Protein AF-A0A1V3WK58-F1 (afdb_monomer_lite)

Organism: Mycobacterium kansasii (NCBI:txid1768)

Sequence (237 aa):
MRPGSRIHPDEVWADLGAQILNEPVDTEDLDAAVLRSRDRVVLVNGPEELMNVFAYPFATWRVYLHPTQRAVVDASYKGPARVTGGPGTGKTVVVLHRAHVLAKRNEGRVLVTTFTSTLTDTLRSGLDMIVDDDEVDERIEVSNVDRLAHRIFRRKHGPPNLLNADDDKGLWLSIIDKLGLPFTDVFLAEEWRHVVLARRIGTAAAYLSAKRTGRVGRWARGSGPKCGRRCGSSSRR

pLDDT: mean 73.78, std 23.49, range [28.3, 96.56]

InterPro domains:
  IPR014016 UvrD-like helicase, ATP-binding domain [PF00580] (66-157)
  IPR027417 P-loop containing nucleoside triphosphate hydrolase [G3DSA:3.40.50.300] (60-197)
  IPR027417 P-loop containing nucleoside triphosphate hydrolase [SSF52540] (60-193)

Structure (mmCIF, N/CA/C/O backbone):
data_AF-A0A1V3WK58-F1
#
_entry.id   AF-A0A1V3WK58-F1
#
loop_
_atom_site.group_PDB
_atom_site.id
_atom_site.type_symbol
_atom_site.label_atom_id
_atom_site.label_alt_id
_atom_site.label_comp_id
_atom_site.label_asym_id
_atom_site.label_entity_id
_atom_site.label_seq_id
_atom_site.pdbx_PDB_ins_code
_atom_site.Cartn_x
_atom_site.Cartn_y
_atom_site.Cartn_z
_atom_site.occupancy
_atom_site.B_iso_or_equiv
_atom_site.auth_seq_id
_atom_site.auth_comp_id
_atom_site.auth_asym_id
_atom_site.auth_atom_id
_atom_site.pdbx_PDB_model_num
ATOM 1 N N . MET A 1 1 ? -18.629 29.016 -28.810 1.00 43.00 1 MET A N 1
ATOM 2 C CA . MET A 1 1 ? -17.275 29.593 -28.946 1.00 43.00 1 MET A CA 1
ATOM 3 C C . MET A 1 1 ? -17.159 30.805 -28.029 1.00 43.00 1 MET A C 1
ATOM 5 O O . MET A 1 1 ? -17.668 31.849 -28.394 1.00 43.00 1 MET A O 1
ATOM 9 N N . ARG A 1 2 ? -16.556 30.640 -26.842 1.00 28.30 2 ARG A N 1
ATOM 10 C CA . ARG A 1 2 ? -15.720 31.610 -26.100 1.00 28.30 2 ARG A CA 1
ATOM 11 C C . ARG A 1 2 ? -14.857 30.804 -25.103 1.00 28.30 2 ARG A C 1
ATOM 13 O O . ARG A 1 2 ? -15.293 29.725 -24.703 1.00 28.30 2 ARG A O 1
ATOM 20 N N . PRO A 1 3 ? -13.614 31.229 -24.823 1.00 31.97 3 PRO A N 1
ATOM 21 C CA . PRO A 1 3 ? -12.525 30.359 -24.386 1.00 31.97 3 PRO A CA 1
ATOM 22 C C . PRO A 1 3 ? -12.439 30.266 -22.859 1.00 31.97 3 PRO A C 1
ATOM 24 O O . PRO A 1 3 ? -12.718 31.235 -22.160 1.00 31.97 3 PRO A O 1
ATOM 27 N N . GLY A 1 4 ? -12.027 29.100 -22.354 1.00 33.28 4 GLY A N 1
ATOM 28 C CA . GLY A 1 4 ? -11.805 28.868 -20.928 1.00 33.28 4 GLY A CA 1
ATOM 29 C C . GLY A 1 4 ? -10.646 29.703 -20.386 1.00 33.28 4 GLY A C 1
ATOM 30 O O . GLY A 1 4 ? -9.529 29.630 -20.908 1.00 33.28 4 GLY A O 1
ATOM 31 N N . SER A 1 5 ? -10.920 30.473 -19.335 1.00 37.97 5 SER A N 1
ATOM 32 C CA . SER A 1 5 ? -9.909 31.152 -18.533 1.00 37.97 5 SER A CA 1
ATOM 33 C C . SER A 1 5 ? -9.064 30.110 -17.795 1.00 37.97 5 SER A C 1
ATOM 35 O O . SER A 1 5 ? -9.560 29.270 -17.045 1.00 37.97 5 SER A O 1
ATOM 37 N N . ARG A 1 6 ? -7.756 30.136 -18.059 1.00 38.00 6 ARG A N 1
ATOM 38 C CA . ARG A 1 6 ? -6.745 29.494 -17.219 1.00 38.00 6 ARG A CA 1
ATOM 39 C C . ARG A 1 6 ? -6.471 30.443 -16.060 1.00 38.00 6 ARG A C 1
ATOM 41 O O . ARG A 1 6 ? -5.981 31.535 -16.312 1.00 38.00 6 ARG A O 1
ATOM 48 N N . ILE A 1 7 ? -6.761 30.015 -14.838 1.00 41.38 7 ILE A N 1
ATOM 49 C CA . ILE A 1 7 ? -6.311 30.709 -13.627 1.00 41.38 7 ILE A CA 1
ATOM 50 C C . ILE A 1 7 ? -4.794 30.491 -13.516 1.00 41.38 7 ILE A C 1
ATOM 52 O O . ILE A 1 7 ? -4.330 29.347 -13.610 1.00 41.38 7 ILE A O 1
ATOM 56 N N . HIS A 1 8 ? -4.022 31.576 -13.413 1.00 42.28 8 HIS A N 1
ATOM 57 C CA . HIS A 1 8 ? -2.561 31.527 -13.287 1.00 42.28 8 HIS A CA 1
ATOM 58 C C . HIS A 1 8 ? -2.180 31.234 -11.823 1.00 42.28 8 HIS A C 1
ATOM 60 O O . HIS A 1 8 ? -2.867 31.719 -10.925 1.00 42.28 8 HIS A O 1
ATOM 66 N N . PRO A 1 9 ? -1.107 30.466 -11.541 1.00 40.97 9 PRO A N 1
ATOM 67 C CA . PRO A 1 9 ? -0.702 30.139 -10.170 1.00 40.97 9 PRO A CA 1
ATOM 68 C C . PRO A 1 9 ? -0.554 31.359 -9.251 1.00 40.97 9 PRO A C 1
ATOM 70 O O . PRO A 1 9 ? -0.891 31.266 -8.077 1.00 40.97 9 PRO A O 1
ATOM 73 N N . ASP A 1 10 ? -0.133 32.504 -9.790 1.00 42.56 10 ASP A N 1
ATOM 74 C CA . ASP A 1 10 ? 0.090 33.735 -9.019 1.00 42.56 10 ASP A CA 1
ATOM 75 C C . ASP A 1 10 ? -1.213 34.404 -8.539 1.00 42.56 10 ASP A C 1
ATOM 77 O O . ASP A 1 10 ? -1.223 35.040 -7.489 1.00 42.56 10 ASP A O 1
ATOM 81 N N . GLU A 1 11 ? -2.336 34.194 -9.237 1.00 43.28 11 GLU A N 1
ATOM 82 C CA . GLU A 1 11 ? -3.667 34.657 -8.800 1.00 43.28 11 GLU A CA 1
ATOM 83 C C . GLU A 1 11 ? -4.188 33.844 -7.604 1.00 43.28 11 GLU A C 1
ATOM 85 O O . GLU A 1 11 ? -4.845 34.387 -6.721 1.00 43.28 11 GLU A O 1
ATOM 90 N N . VAL A 1 12 ? -3.833 32.556 -7.514 1.00 45.72 12 VAL A N 1
ATOM 91 C CA . VAL A 1 12 ? -4.215 31.693 -6.380 1.00 45.72 12 VAL A CA 1
ATOM 92 C C . VAL A 1 12 ? -3.428 32.058 -5.116 1.00 45.72 12 VAL A C 1
ATOM 94 O O . VAL A 1 12 ? -3.947 31.940 -4.006 1.00 45.72 12 VAL A O 1
ATOM 97 N N . TRP A 1 13 ? -2.188 32.533 -5.267 1.00 38.16 13 TRP A N 1
ATOM 98 C CA . TRP A 1 13 ? -1.363 32.979 -4.141 1.00 38.16 13 TRP A CA 1
ATOM 99 C C . TRP A 1 13 ? -1.818 34.322 -3.563 1.00 38.16 13 TRP A C 1
ATOM 101 O O . TRP A 1 13 ? -1.714 34.514 -2.352 1.00 38.16 13 TRP A O 1
ATOM 111 N N . ALA A 1 14 ? -2.366 35.220 -4.386 1.00 41.00 14 ALA A N 1
ATOM 112 C CA . ALA A 1 14 ? -2.927 36.483 -3.911 1.00 41.00 14 ALA A CA 1
ATOM 113 C C . ALA A 1 14 ? -4.212 36.270 -3.083 1.00 41.00 14 ALA A C 1
ATOM 115 O O . ALA A 1 14 ? -4.347 36.864 -2.012 1.00 41.00 14 ALA A O 1
ATOM 116 N N . ASP A 1 15 ? -5.089 35.351 -3.504 1.00 38.84 15 ASP A N 1
ATOM 117 C CA . ASP A 1 15 ? -6.341 35.044 -2.791 1.00 38.84 15 ASP A CA 1
ATOM 118 C C . ASP A 1 15 ? -6.132 34.253 -1.485 1.00 38.84 15 ASP A C 1
ATOM 120 O O . ASP A 1 15 ? -6.896 34.418 -0.534 1.00 38.84 15 ASP A O 1
ATOM 124 N N . LEU A 1 16 ? -5.081 33.426 -1.386 1.00 39.38 16 LEU A N 1
ATOM 125 C CA . LEU A 1 16 ? -4.728 32.725 -0.138 1.00 39.38 16 LEU A CA 1
ATOM 126 C C . LEU A 1 16 ? -3.791 33.520 0.788 1.00 39.38 16 LEU A C 1
ATOM 128 O O . LEU A 1 16 ? -3.654 33.158 1.957 1.00 39.38 16 LEU A O 1
ATOM 132 N N . GLY A 1 17 ? -3.141 34.577 0.291 1.00 35.31 17 GLY A N 1
ATOM 133 C CA . GLY A 1 17 ? -2.176 35.382 1.049 1.00 35.31 17 GLY A CA 1
ATOM 134 C C . GLY A 1 17 ? -2.765 36.625 1.723 1.00 35.31 17 GLY A C 1
ATOM 135 O O . GLY A 1 17 ? -2.270 37.043 2.768 1.00 35.31 17 GLY A O 1
ATOM 136 N N . ALA A 1 18 ? -3.839 37.203 1.177 1.00 38.22 18 ALA A N 1
ATOM 137 C CA . ALA A 1 18 ? -4.381 38.479 1.653 1.00 38.22 18 ALA A CA 1
ATOM 138 C C . ALA A 1 18 ? -5.153 38.404 2.989 1.00 38.22 18 ALA A C 1
ATOM 140 O O . ALA A 1 18 ? -5.461 39.442 3.566 1.00 38.22 18 ALA A O 1
ATOM 141 N N . GLN A 1 19 ? -5.443 37.208 3.518 1.00 38.34 19 GLN A N 1
ATOM 142 C CA . GLN A 1 19 ? -6.126 37.060 4.815 1.00 38.34 19 GLN A CA 1
ATOM 143 C C . GLN A 1 19 ? -5.183 36.900 6.021 1.00 38.34 19 GLN A C 1
ATOM 145 O O . GLN A 1 19 ? -5.668 36.742 7.137 1.00 38.34 19 GLN A O 1
ATOM 150 N N . ILE A 1 20 ? -3.855 36.930 5.836 1.00 45.56 20 ILE A N 1
ATOM 151 C CA . ILE A 1 20 ? -2.908 36.593 6.921 1.00 45.56 20 ILE A CA 1
ATOM 152 C C . ILE A 1 20 ? -2.175 37.794 7.540 1.00 45.56 20 ILE A C 1
ATOM 154 O O . ILE A 1 20 ? -1.597 37.637 8.609 1.00 45.56 20 ILE A O 1
ATOM 158 N N . LEU A 1 21 ? -2.208 39.007 6.984 1.00 48.91 21 LEU A N 1
ATOM 159 C CA . LEU A 1 21 ? -1.410 40.105 7.551 1.00 48.91 21 LEU A CA 1
ATOM 160 C C . LEU A 1 21 ? -2.194 41.410 7.608 1.00 48.91 21 LEU A C 1
ATOM 162 O O . LEU A 1 21 ? -2.227 42.136 6.622 1.00 48.91 21 LEU A O 1
ATOM 166 N N . ASN A 1 22 ? -2.793 41.726 8.760 1.00 44.34 22 ASN A N 1
ATOM 167 C CA . ASN A 1 22 ? -3.152 43.116 9.057 1.00 44.34 22 ASN A CA 1
ATOM 168 C C . ASN A 1 22 ? -3.245 43.492 10.542 1.00 44.34 22 ASN A C 1
ATOM 170 O O . ASN A 1 22 ? -3.728 44.577 10.849 1.00 44.34 22 ASN A O 1
ATOM 174 N N . GLU A 1 23 ? -2.739 42.671 11.464 1.00 47.62 23 GLU A N 1
ATOM 175 C CA . GLU A 1 23 ? -2.645 43.081 12.869 1.00 47.62 23 GLU A CA 1
ATOM 176 C C . GLU A 1 23 ? -1.198 42.991 13.367 1.00 47.62 23 GLU A C 1
ATOM 178 O O . GLU A 1 23 ? -0.502 42.019 13.050 1.00 47.62 23 GLU A O 1
ATOM 183 N N . PRO A 1 24 ? -0.711 44.016 14.094 1.00 46.91 24 PRO A N 1
ATOM 184 C CA . PRO A 1 24 ? 0.627 44.001 14.664 1.00 46.91 24 PRO A CA 1
ATOM 185 C C . PRO A 1 24 ? 0.730 42.854 15.673 1.00 46.91 24 PRO A C 1
ATOM 187 O O . PRO A 1 24 ? -0.119 42.697 16.546 1.00 46.91 24 PRO A O 1
ATOM 190 N N . VAL A 1 25 ? 1.760 42.022 15.520 1.00 50.47 25 VAL A N 1
ATOM 191 C CA . VAL A 1 25 ? 1.990 40.867 16.393 1.00 50.47 25 VAL A CA 1
ATOM 192 C C . VAL A 1 25 ? 2.550 41.364 17.721 1.00 50.47 25 VAL A C 1
ATOM 194 O O . VAL A 1 25 ? 3.682 41.841 17.773 1.00 50.47 25 VAL A O 1
ATOM 197 N N . ASP A 1 26 ? 1.746 41.242 18.774 1.00 49.78 26 ASP A N 1
ATOM 198 C CA . ASP A 1 26 ? 2.175 41.433 20.156 1.00 49.78 26 ASP A CA 1
ATOM 199 C C . ASP A 1 26 ? 3.083 40.266 20.578 1.00 49.78 26 ASP A C 1
ATOM 201 O O . ASP A 1 26 ? 2.726 39.094 20.439 1.00 49.78 26 ASP A O 1
ATOM 205 N N . THR A 1 27 ? 4.293 40.585 21.030 1.00 53.69 27 THR A N 1
ATOM 206 C CA . THR A 1 27 ? 5.319 39.607 21.409 1.00 53.69 27 THR A CA 1
ATOM 207 C C . THR A 1 27 ? 5.174 39.094 22.840 1.00 53.69 27 THR A C 1
ATOM 209 O O . THR A 1 27 ? 5.896 38.166 23.203 1.00 53.69 27 THR A O 1
ATOM 212 N N . GLU A 1 28 ? 4.275 39.667 23.646 1.00 48.44 28 GLU A N 1
ATOM 213 C CA . GLU A 1 28 ? 4.028 39.216 25.024 1.00 48.44 28 GLU A CA 1
ATOM 214 C C . GLU A 1 28 ? 2.815 38.278 25.164 1.00 48.44 28 GLU A C 1
ATOM 216 O O . GLU A 1 28 ? 2.653 37.631 26.199 1.00 48.44 28 GLU A O 1
ATOM 221 N N . ASP A 1 29 ? 2.012 38.109 24.109 1.00 55.19 29 ASP A N 1
ATOM 222 C CA . ASP A 1 29 ? 0.884 37.172 24.085 1.00 55.19 29 ASP A CA 1
ATOM 223 C C . ASP A 1 29 ? 1.333 35.757 23.663 1.00 55.19 29 ASP A C 1
ATOM 225 O O . ASP A 1 29 ? 1.272 35.345 22.494 1.00 55.19 29 ASP A O 1
ATOM 229 N N . LEU A 1 30 ? 1.817 34.997 24.650 1.00 49.19 30 LEU A N 1
ATOM 230 C CA . LEU A 1 30 ? 2.209 33.596 24.483 1.00 49.19 30 LEU A CA 1
ATOM 231 C C . LEU A 1 30 ? 1.041 32.692 24.052 1.00 49.19 30 LEU A C 1
ATOM 233 O O . LEU A 1 30 ? 1.281 31.723 23.328 1.00 49.19 30 LEU A O 1
ATOM 237 N N . ASP A 1 31 ? -0.204 33.010 24.415 1.00 48.47 31 ASP A N 1
ATOM 238 C CA . ASP A 1 31 ? -1.379 32.204 24.060 1.00 48.47 31 ASP A CA 1
ATOM 239 C C . ASP A 1 31 ? -1.680 32.317 22.555 1.00 48.47 31 ASP A C 1
ATOM 241 O O . ASP A 1 31 ? -1.901 31.313 21.863 1.00 48.47 31 ASP A O 1
ATOM 245 N N . ALA A 1 32 ? -1.569 33.524 21.996 1.00 52.22 32 ALA A N 1
ATOM 246 C CA . ALA A 1 32 ? -1.679 33.753 20.558 1.00 52.22 32 ALA A CA 1
ATOM 247 C C . ALA A 1 32 ? -0.467 33.217 19.769 1.00 52.22 32 ALA A C 1
ATOM 249 O O . ALA A 1 32 ? -0.600 32.839 18.597 1.00 52.22 32 ALA A O 1
ATOM 250 N N . ALA A 1 33 ? 0.727 33.170 20.368 1.00 46.12 33 ALA A N 1
ATOM 251 C CA . ALA A 1 33 ? 1.912 32.565 19.753 1.00 46.12 33 ALA A CA 1
ATOM 252 C C . ALA A 1 33 ? 1.789 31.032 19.658 1.00 46.12 33 ALA A C 1
ATOM 254 O O . ALA A 1 33 ? 2.126 30.435 18.630 1.00 46.12 33 ALA A O 1
ATOM 255 N N . VAL A 1 34 ? 1.225 30.403 20.691 1.00 51.03 34 VAL A N 1
ATOM 256 C CA . VAL A 1 34 ? 0.948 28.962 20.753 1.00 51.03 34 VAL A CA 1
ATOM 257 C C . VAL A 1 34 ? -0.070 28.534 19.690 1.00 51.03 34 VAL A C 1
ATOM 259 O O . VAL A 1 34 ? 0.133 27.519 19.024 1.00 51.03 34 VAL A O 1
ATOM 262 N N . LEU A 1 35 ? -1.101 29.346 19.433 1.00 50.47 35 LEU A N 1
ATOM 263 C CA . LEU A 1 35 ? -2.082 29.112 18.362 1.00 50.47 35 LEU A CA 1
ATOM 264 C C . LEU A 1 35 ? -1.482 29.153 16.941 1.00 50.47 35 LEU A C 1
ATOM 266 O O . LEU A 1 35 ? -2.049 28.568 16.015 1.00 50.47 35 LEU A O 1
ATOM 270 N N . ARG A 1 36 ? -0.337 29.821 16.744 1.00 49.16 36 ARG A N 1
ATOM 271 C CA . ARG A 1 36 ? 0.319 29.966 15.430 1.00 49.16 36 ARG A CA 1
ATOM 272 C C . ARG A 1 36 ? 1.369 28.886 15.137 1.00 49.16 36 ARG A C 1
ATOM 274 O O . ARG A 1 36 ? 1.750 28.724 13.976 1.00 49.16 36 ARG A O 1
ATOM 281 N N . SER A 1 37 ? 1.815 28.119 16.135 1.00 37.75 37 SER A N 1
ATOM 282 C CA . SER A 1 37 ? 2.824 27.068 15.950 1.00 37.75 37 SER A CA 1
ATOM 283 C C . SER A 1 37 ? 2.195 25.747 15.488 1.00 37.75 37 SER A C 1
ATOM 285 O O . SER A 1 37 ? 1.354 25.162 16.166 1.00 37.75 37 SER A O 1
ATOM 287 N N . ARG A 1 38 ? 2.599 25.249 14.311 1.00 45.16 38 ARG A N 1
ATOM 288 C CA . ARG A 1 38 ? 2.055 24.023 13.687 1.00 45.16 38 ARG A CA 1
ATOM 289 C C . ARG A 1 38 ? 2.703 22.712 14.148 1.00 45.16 38 ARG A C 1
ATOM 291 O O . ARG A 1 38 ? 2.449 21.685 13.524 1.00 45.16 38 ARG A O 1
ATOM 298 N N . ASP A 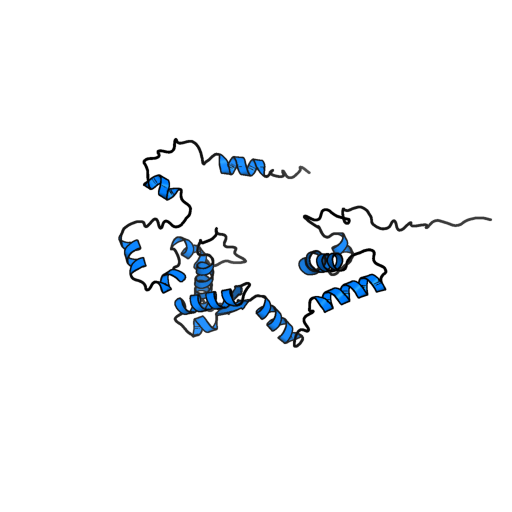1 39 ? 3.441 22.703 15.254 1.00 41.28 39 ASP A N 1
ATOM 299 C CA . ASP A 1 39 ? 3.961 21.468 15.844 1.00 41.28 39 ASP A CA 1
ATOM 300 C C . ASP A 1 39 ? 3.448 21.258 17.279 1.00 41.28 39 ASP A C 1
ATOM 302 O O . ASP A 1 39 ? 3.855 21.920 18.226 1.00 41.28 39 ASP A O 1
ATOM 306 N N . ARG A 1 40 ? 2.548 20.271 17.412 1.00 45.41 40 ARG A N 1
ATOM 307 C CA . ARG A 1 40 ? 2.138 19.574 18.650 1.00 45.41 40 ARG A CA 1
ATOM 308 C C . ARG A 1 40 ? 1.685 20.435 19.837 1.00 45.41 40 ARG A C 1
ATOM 310 O O . ARG A 1 40 ? 2.206 20.281 20.939 1.00 45.41 40 ARG A O 1
ATOM 317 N N . VAL A 1 41 ? 0.596 21.180 19.673 1.00 36.19 41 VAL A N 1
ATOM 318 C CA . VAL A 1 41 ? -0.179 21.660 20.828 1.00 36.19 41 VAL A CA 1
ATOM 319 C C . VAL A 1 41 ? -1.587 21.084 20.771 1.00 36.19 41 VAL A C 1
ATOM 321 O O . VAL A 1 41 ? -2.314 21.265 19.796 1.00 36.19 41 VAL A O 1
ATOM 324 N N . VAL A 1 42 ? -1.949 20.330 21.810 1.00 40.41 42 VAL A N 1
ATOM 325 C CA . VAL A 1 42 ? -3.323 19.888 22.046 1.00 40.41 42 VAL A CA 1
ATOM 326 C C . VAL A 1 42 ? -4.039 21.053 22.722 1.00 40.41 42 VAL A C 1
ATOM 328 O O . VAL A 1 42 ? -3.836 21.299 23.907 1.00 40.41 42 VAL A O 1
ATOM 331 N N . LEU A 1 43 ? -4.855 21.785 21.968 1.00 35.56 43 LEU A N 1
ATOM 332 C CA . LEU A 1 43 ? -5.812 22.722 22.550 1.00 35.56 43 LEU A CA 1
ATOM 333 C C . LEU A 1 43 ? -7.009 21.912 23.031 1.00 35.56 43 LEU A C 1
ATOM 335 O O . LEU A 1 43 ? -7.846 21.484 22.237 1.00 35.56 43 LEU A O 1
ATOM 339 N N . VAL A 1 44 ? -7.028 21.645 24.333 1.00 39.88 44 VAL A N 1
ATOM 340 C CA . VAL A 1 44 ? -8.138 20.967 24.994 1.00 39.88 44 VAL A CA 1
ATOM 341 C C . VAL A 1 44 ? -9.144 22.004 25.460 1.00 39.88 44 VAL A C 1
ATOM 343 O O . VAL A 1 44 ? -8.785 22.944 26.169 1.00 39.88 44 VAL A O 1
ATOM 346 N N . ASN A 1 45 ? -10.413 21.810 25.108 1.00 40.25 45 ASN A N 1
ATOM 347 C CA . ASN A 1 45 ? -11.506 22.590 25.674 1.00 40.25 45 ASN A CA 1
ATOM 348 C C . ASN A 1 45 ? -11.823 22.055 27.080 1.00 40.25 45 ASN A C 1
ATOM 350 O O . ASN A 1 45 ? -12.796 21.341 27.290 1.00 40.25 45 ASN A O 1
ATOM 354 N N . GLY A 1 46 ? -10.970 22.408 28.043 1.00 46.28 46 GLY A N 1
ATOM 355 C CA . GLY A 1 46 ? -11.207 22.200 29.470 1.00 46.28 46 GLY A CA 1
ATOM 356 C C . GLY A 1 46 ? -10.452 21.020 30.116 1.00 46.28 46 GLY A C 1
ATOM 357 O O . GLY A 1 46 ? -10.085 20.050 29.455 1.00 46.28 46 GLY A O 1
ATOM 358 N N . PRO A 1 47 ? -10.198 21.088 31.437 1.00 46.22 47 PRO A N 1
ATOM 359 C CA . PRO A 1 47 ? -9.287 20.185 32.155 1.00 46.22 47 PRO A CA 1
ATOM 360 C C . PRO A 1 47 ? -9.707 18.702 32.227 1.00 46.22 47 PRO A C 1
ATOM 362 O O . PRO A 1 47 ? -8.856 17.856 32.497 1.00 46.22 47 PRO A O 1
ATOM 365 N N . GLU A 1 48 ? -10.969 18.348 31.961 1.00 45.44 48 GLU A N 1
ATOM 366 C CA . GLU A 1 48 ? -11.447 16.955 32.056 1.00 45.44 48 GLU A CA 1
ATOM 367 C C . GLU A 1 48 ? -11.066 16.080 30.846 1.00 45.44 48 GLU A C 1
ATOM 369 O O . GLU A 1 48 ? -10.729 14.905 31.008 1.00 45.44 48 GLU A O 1
ATOM 374 N N . GLU A 1 49 ? -11.047 16.639 29.631 1.00 49.38 49 GLU A N 1
ATOM 375 C CA . GLU A 1 49 ? -10.690 15.891 28.413 1.00 49.38 49 GLU A CA 1
ATOM 376 C C . GLU A 1 49 ? -9.194 15.532 28.396 1.00 49.38 49 GLU A C 1
ATOM 378 O O . GLU A 1 49 ? -8.810 14.447 27.959 1.00 49.38 49 GLU A O 1
ATOM 383 N N . LEU A 1 50 ? -8.347 16.415 28.941 1.00 48.53 50 LEU A N 1
ATOM 384 C CA . LEU A 1 50 ? -6.902 16.207 29.050 1.00 48.53 50 LEU A CA 1
ATOM 385 C C . LEU A 1 50 ? -6.584 15.070 30.041 1.00 48.53 50 LEU A C 1
ATOM 387 O O . LEU A 1 50 ? -5.712 14.246 29.772 1.00 48.53 50 LEU A O 1
ATOM 391 N N . MET A 1 51 ? -7.319 14.977 31.157 1.00 45.62 51 MET A N 1
ATOM 392 C CA . MET A 1 51 ? -7.109 13.933 32.170 1.00 45.62 51 MET A CA 1
ATOM 393 C C . MET A 1 51 ? -7.554 12.539 31.704 1.00 45.62 51 MET A C 1
ATOM 395 O O . MET A 1 51 ? -6.858 11.562 31.982 1.00 45.62 51 MET A O 1
ATOM 399 N N . ASN A 1 52 ? -8.634 12.431 30.922 1.00 51.78 52 ASN A N 1
ATOM 400 C CA . ASN A 1 52 ? -9.041 11.151 30.326 1.00 51.78 52 ASN A CA 1
ATOM 401 C C . ASN A 1 52 ? -7.998 10.596 29.343 1.00 51.78 52 ASN A C 1
ATOM 403 O O . ASN A 1 52 ? -7.840 9.382 29.235 1.00 51.78 52 ASN A O 1
ATOM 407 N N . VAL A 1 53 ? -7.250 11.463 28.654 1.00 48.19 53 VAL A N 1
ATOM 408 C CA . VAL A 1 53 ? -6.188 11.053 27.720 1.00 48.19 53 VAL A CA 1
ATOM 409 C C . VAL A 1 53 ? -4.969 10.480 28.458 1.00 48.19 53 VAL A C 1
ATOM 411 O O . VAL A 1 53 ? -4.356 9.533 27.965 1.00 48.19 53 VAL A O 1
ATOM 414 N N . PHE A 1 54 ? -4.639 10.984 29.651 1.00 46.75 54 PHE A N 1
ATOM 415 C CA . PHE A 1 54 ? -3.521 10.481 30.467 1.00 46.75 54 PHE A CA 1
ATOM 416 C C . PHE A 1 54 ? -3.834 9.198 31.259 1.00 46.75 54 PHE A C 1
ATOM 418 O O . PHE A 1 54 ? -2.904 8.547 31.731 1.00 46.75 54 PHE A O 1
ATOM 425 N N . ALA A 1 55 ? -5.106 8.809 31.390 1.00 53.28 55 ALA A N 1
ATOM 426 C CA . ALA A 1 55 ? -5.510 7.593 32.103 1.00 53.28 55 ALA A CA 1
ATOM 427 C C . ALA A 1 55 ? -5.258 6.294 31.309 1.00 53.28 55 ALA A C 1
ATOM 429 O O . ALA A 1 55 ? -5.272 5.205 31.883 1.00 53.28 55 ALA A O 1
ATOM 430 N N . TYR A 1 56 ? -5.017 6.389 29.998 1.00 52.22 56 TYR A N 1
ATOM 431 C CA . TYR A 1 56 ? -4.759 5.225 29.155 1.00 52.22 56 TYR A CA 1
ATOM 432 C C . TYR A 1 56 ? -3.262 4.883 29.090 1.00 52.22 56 TYR A C 1
ATOM 434 O O . TYR A 1 56 ? -2.432 5.790 28.981 1.00 52.22 56 TYR A O 1
ATOM 442 N N . PRO A 1 57 ? -2.886 3.587 29.072 1.00 61.47 57 PRO A N 1
ATOM 443 C CA . PRO A 1 57 ? -1.507 3.168 28.834 1.00 61.47 57 PRO A CA 1
ATOM 444 C C . PRO A 1 57 ? -0.963 3.833 27.567 1.00 61.47 57 PRO A C 1
ATOM 446 O O . PRO A 1 57 ? -1.660 3.863 26.553 1.00 61.47 57 PRO A O 1
ATOM 449 N N . PHE A 1 58 ? 0.281 4.321 27.596 1.00 56.00 58 PHE A N 1
ATOM 450 C CA . PHE A 1 58 ? 0.924 5.083 26.508 1.00 56.00 58 PHE A CA 1
ATOM 451 C C . PHE A 1 58 ? 0.798 4.432 25.113 1.00 56.00 58 PHE A C 1
ATOM 453 O O . PHE A 1 58 ? 0.764 5.121 24.095 1.00 56.00 58 PHE A O 1
ATOM 460 N N . ALA A 1 59 ? 0.672 3.101 25.051 1.00 57.06 59 ALA A N 1
ATOM 461 C CA . ALA A 1 59 ? 0.397 2.361 23.819 1.00 57.06 59 ALA A CA 1
ATOM 462 C C . ALA A 1 59 ? -0.896 2.817 23.108 1.00 57.06 59 ALA A C 1
ATOM 464 O O . ALA A 1 59 ? -0.910 2.942 21.885 1.00 57.06 59 ALA A O 1
ATOM 465 N N . THR A 1 60 ? -1.940 3.161 23.865 1.00 63.19 60 THR A N 1
ATOM 466 C CA . THR A 1 60 ? -3.259 3.587 23.364 1.00 63.19 60 THR A CA 1
ATOM 467 C C . THR A 1 60 ? -3.187 4.904 22.591 1.00 63.19 60 THR A C 1
ATOM 469 O O . THR A 1 60 ? -3.960 5.135 21.664 1.00 63.19 60 THR A O 1
ATOM 472 N N . TRP A 1 61 ? -2.210 5.765 22.894 1.00 67.00 61 TRP A N 1
ATOM 473 C CA . TRP A 1 61 ? -2.034 7.032 22.178 1.00 67.00 61 TRP A CA 1
ATOM 474 C C . TRP A 1 61 ? -1.660 6.832 20.711 1.00 67.00 61 TRP A C 1
ATOM 476 O O . TRP A 1 61 ? -1.998 7.663 19.871 1.00 67.00 61 TRP A O 1
ATOM 486 N N . ARG A 1 62 ? -1.005 5.713 20.374 1.00 76.38 62 ARG A N 1
ATOM 487 C CA . ARG A 1 62 ? -0.637 5.395 18.984 1.00 76.38 62 ARG A CA 1
ATOM 488 C C . ARG A 1 62 ? -1.855 5.154 18.098 1.00 76.38 62 ARG A C 1
ATOM 490 O O . ARG A 1 62 ? -1.746 5.297 16.883 1.00 76.38 62 ARG A O 1
ATOM 497 N N . VAL A 1 63 ? -2.988 4.809 18.704 1.00 83.00 63 VAL A N 1
ATOM 498 C CA . VAL A 1 63 ? -4.258 4.529 18.029 1.00 83.00 63 VAL A CA 1
ATOM 499 C C . VAL A 1 63 ? -5.359 5.515 18.414 1.00 83.00 63 VAL A C 1
ATOM 501 O O . VAL A 1 63 ? -6.508 5.326 18.025 1.00 83.00 63 VAL A O 1
ATOM 504 N N . TYR A 1 64 ? -5.033 6.588 19.138 1.00 84.62 64 TYR A N 1
ATOM 505 C CA . TYR A 1 64 ? -6.013 7.591 19.540 1.00 84.62 64 TYR A CA 1
ATOM 506 C C . TYR A 1 64 ? -6.574 8.340 18.327 1.00 84.62 64 TYR A C 1
ATOM 508 O O . TYR A 1 64 ? -5.846 9.020 17.599 1.00 84.62 64 TYR A O 1
ATOM 516 N N . LEU A 1 65 ? -7.888 8.234 18.132 1.00 85.50 65 LEU A N 1
ATOM 517 C CA . LEU A 1 65 ? -8.613 8.952 17.094 1.00 85.50 65 LEU A CA 1
ATOM 518 C C . LEU A 1 65 ? -9.118 10.284 17.648 1.00 85.50 65 LEU A C 1
ATOM 520 O O . LEU A 1 65 ? -9.993 10.311 18.514 1.00 85.50 65 LEU A O 1
ATOM 524 N N . HIS A 1 66 ? -8.610 11.390 17.108 1.00 81.50 66 HIS A N 1
ATOM 525 C CA . HIS A 1 66 ? -9.067 12.715 17.516 1.00 81.50 66 HIS A CA 1
ATOM 526 C C . HIS A 1 66 ? -10.554 12.919 17.144 1.00 81.50 66 HIS A C 1
ATOM 528 O O . HIS A 1 66 ? -10.946 12.533 16.037 1.00 81.50 66 HIS A O 1
ATOM 534 N N . PRO A 1 67 ? -11.388 13.572 17.983 1.00 79.38 67 PRO A N 1
ATOM 535 C CA . PRO A 1 67 ? -12.821 13.753 17.721 1.00 79.38 67 PRO A CA 1
ATOM 536 C C . PRO A 1 67 ? -13.148 14.338 16.340 1.00 79.38 67 PRO A C 1
ATOM 538 O O . PRO A 1 67 ? -14.069 13.878 15.668 1.00 79.38 67 PRO A O 1
ATOM 541 N N . THR A 1 68 ? -12.341 15.286 15.853 1.00 80.56 68 THR A N 1
ATOM 542 C CA . THR A 1 68 ? -12.519 15.891 14.515 1.00 80.56 68 THR A CA 1
ATOM 543 C C . THR A 1 68 ? -12.330 14.904 13.357 1.00 80.56 68 THR A C 1
ATOM 545 O O . THR A 1 68 ? -12.819 15.144 12.256 1.00 80.56 68 THR A O 1
ATOM 548 N N . GLN A 1 69 ? -11.649 13.779 13.583 1.00 85.81 69 GLN A N 1
ATOM 549 C CA . GLN A 1 69 ? -11.441 12.728 12.587 1.00 85.81 69 GLN A CA 1
ATOM 550 C C . GLN A 1 69 ? -12.570 11.690 12.578 1.00 85.81 69 GLN A C 1
ATOM 552 O O . GLN A 1 69 ? -12.729 10.979 11.585 1.00 85.81 69 GLN A O 1
ATOM 557 N N . ARG A 1 70 ? -13.385 11.624 13.642 1.00 86.44 70 ARG A N 1
ATOM 558 C CA . ARG A 1 70 ? -14.481 10.654 13.784 1.00 86.44 70 ARG A CA 1
ATOM 559 C C . ARG A 1 70 ? -15.506 10.779 12.656 1.00 86.44 70 ARG A C 1
ATOM 561 O O . ARG A 1 70 ? -15.884 9.777 12.062 1.00 86.44 70 ARG A O 1
ATOM 568 N N . ALA A 1 71 ? -15.828 12.007 12.244 1.00 86.88 71 ALA A N 1
ATOM 569 C CA . ALA A 1 71 ? -16.706 12.254 11.099 1.00 86.88 71 ALA A CA 1
ATOM 570 C C . ALA A 1 71 ? -16.191 11.610 9.794 1.00 86.88 71 ALA A C 1
ATOM 572 O O . ALA A 1 71 ? -16.975 11.089 9.006 1.00 86.88 71 ALA A O 1
ATOM 573 N N . VAL A 1 72 ? -14.871 11.606 9.570 1.00 88.12 72 VAL A N 1
ATOM 574 C CA . VAL A 1 72 ? -14.249 10.984 8.388 1.00 88.12 72 VAL A CA 1
ATOM 575 C C . VAL A 1 72 ? -14.200 9.462 8.514 1.00 88.12 72 VAL A C 1
ATOM 577 O O . VAL A 1 72 ? -14.264 8.768 7.505 1.00 88.12 72 VAL A O 1
ATOM 580 N N . VAL A 1 73 ? -14.092 8.920 9.725 1.00 90.75 73 VAL A N 1
ATOM 581 C CA . VAL A 1 73 ? -14.105 7.471 9.974 1.00 90.75 73 VAL A CA 1
ATOM 582 C C . VAL A 1 73 ? -15.508 6.893 9.779 1.00 90.75 73 VAL A C 1
ATOM 584 O O . VAL A 1 73 ? -15.666 5.929 9.031 1.00 90.75 73 VAL A O 1
ATOM 587 N N . ASP A 1 74 ? -16.526 7.525 10.361 1.00 89.44 74 ASP A N 1
ATOM 588 C CA . ASP A 1 74 ? -17.891 6.989 10.408 1.00 89.44 74 ASP A CA 1
ATOM 589 C C . ASP A 1 74 ? -18.708 7.278 9.141 1.00 89.44 74 ASP A C 1
ATOM 591 O O . ASP A 1 74 ? -19.726 6.628 8.880 1.00 89.44 74 ASP A O 1
ATOM 595 N N . ALA A 1 75 ? -18.269 8.219 8.303 1.00 87.44 75 ALA A N 1
ATOM 596 C CA . ALA A 1 75 ? -18.981 8.565 7.079 1.00 87.44 75 ALA A CA 1
ATOM 597 C C . ALA A 1 75 ? -19.148 7.363 6.130 1.00 87.44 75 ALA A C 1
ATOM 599 O O . ALA A 1 75 ? -18.195 6.639 5.818 1.00 87.44 75 ALA A O 1
ATOM 600 N N . SER A 1 76 ? -20.361 7.197 5.599 1.00 87.19 76 SER A N 1
ATOM 601 C CA . SER A 1 76 ? -20.626 6.321 4.456 1.00 87.19 76 SER A CA 1
ATOM 602 C C . SER A 1 76 ? -20.415 7.095 3.153 1.00 87.19 76 SER A C 1
ATOM 604 O O . SER A 1 76 ? -20.984 8.171 2.965 1.00 87.19 76 SER A O 1
ATOM 606 N N . TYR A 1 77 ? -19.590 6.563 2.251 1.00 86.81 77 TYR A N 1
ATOM 607 C CA . TYR A 1 77 ? -19.304 7.180 0.956 1.00 86.81 77 TYR A CA 1
ATOM 608 C C . TYR A 1 77 ? -19.891 6.321 -0.163 1.00 86.81 77 TYR A C 1
ATOM 610 O O . TYR A 1 77 ? -19.643 5.122 -0.222 1.00 86.81 77 TYR A O 1
ATOM 618 N N . LYS A 1 78 ? -20.618 6.940 -1.102 1.00 83.25 78 LYS A N 1
ATOM 619 C CA . LYS A 1 78 ? -21.198 6.255 -2.277 1.00 83.25 78 LYS A CA 1
ATOM 620 C C . LYS A 1 78 ? -20.164 5.924 -3.369 1.00 83.25 78 LYS A C 1
ATOM 622 O O . LYS A 1 78 ? -20.531 5.486 -4.454 1.00 83.25 78 LYS A O 1
ATOM 627 N N . GLY A 1 79 ? -18.883 6.186 -3.120 1.00 86.75 79 GLY A N 1
ATOM 628 C CA . GLY A 1 79 ? -17.809 6.052 -4.096 1.00 86.75 79 GLY A CA 1
ATOM 629 C C . GLY A 1 79 ? -16.436 6.355 -3.489 1.00 86.75 79 GLY A C 1
ATOM 630 O O . GLY A 1 79 ? -16.312 6.442 -2.265 1.00 86.75 79 GLY A O 1
ATOM 631 N N . PRO A 1 80 ? -15.400 6.517 -4.331 1.00 90.56 80 PRO A N 1
ATOM 632 C CA . PRO A 1 80 ? -14.040 6.767 -3.871 1.00 90.56 80 PRO A CA 1
ATOM 633 C C . PRO A 1 80 ? -13.946 8.034 -3.016 1.00 90.56 80 PRO A C 1
ATOM 635 O O . PRO A 1 80 ? -14.438 9.093 -3.406 1.00 90.56 80 PRO A O 1
ATOM 638 N N . ALA A 1 81 ? -13.261 7.933 -1.880 1.00 89.19 81 ALA A N 1
ATOM 639 C CA . ALA A 1 81 ? -12.985 9.053 -0.990 1.00 89.19 81 ALA A CA 1
ATOM 640 C C . ALA A 1 81 ? -11.474 9.248 -0.838 1.00 89.19 81 ALA A C 1
ATOM 642 O O . ALA A 1 81 ? -10.704 8.287 -0.848 1.00 89.19 81 ALA A O 1
ATOM 643 N N . ARG A 1 82 ? -11.048 10.505 -0.686 1.00 90.81 82 ARG A N 1
ATOM 644 C CA . ARG A 1 82 ? -9.647 10.865 -0.460 1.00 90.81 82 ARG A CA 1
ATOM 645 C C . ARG A 1 82 ? -9.532 11.697 0.804 1.00 90.81 82 ARG A C 1
ATOM 647 O O . ARG A 1 82 ? -10.151 12.750 0.906 1.00 90.81 82 ARG A O 1
ATOM 654 N N . VAL A 1 83 ? -8.680 11.244 1.715 1.00 86.62 83 VAL A N 1
ATOM 655 C CA . VAL A 1 83 ? -8.334 11.972 2.936 1.00 86.62 83 VAL A CA 1
ATOM 656 C C . VAL A 1 83 ? -6.935 12.550 2.770 1.00 86.62 83 VAL A C 1
ATOM 658 O O . VAL A 1 83 ? -5.979 11.824 2.500 1.00 86.62 83 VAL A O 1
ATOM 661 N N . THR A 1 84 ? -6.816 13.866 2.912 1.00 85.81 84 THR A N 1
ATOM 662 C CA . THR A 1 84 ? -5.545 14.593 2.845 1.00 85.81 84 THR A CA 1
ATOM 663 C C . THR A 1 84 ? -5.276 15.286 4.169 1.00 85.81 84 THR A C 1
ATOM 665 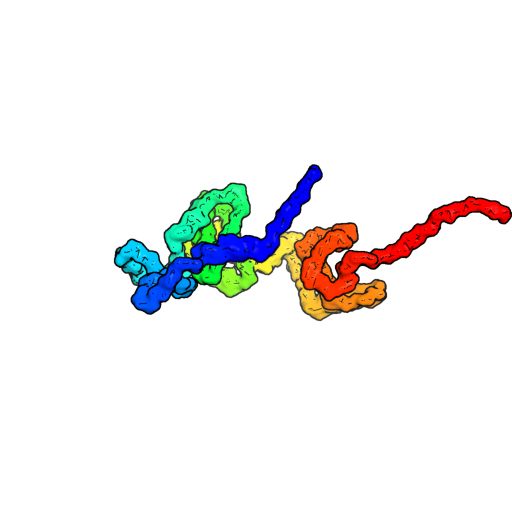O O . THR A 1 84 ? -6.190 15.802 4.801 1.00 85.81 84 THR A O 1
ATOM 668 N N . GLY A 1 85 ? -4.013 15.326 4.573 1.00 81.12 85 GLY A N 1
ATOM 669 C CA . GLY A 1 85 ? -3.570 16.017 5.778 1.00 81.12 85 GLY A CA 1
ATOM 670 C C . GLY A 1 85 ? -2.052 16.110 5.790 1.00 81.12 85 GLY A C 1
ATOM 671 O O . GLY A 1 85 ? -1.384 15.267 5.178 1.00 81.12 85 GLY A O 1
ATOM 672 N N . GLY A 1 86 ? -1.512 17.124 6.463 1.00 80.00 86 GLY A N 1
ATOM 673 C CA . GLY A 1 86 ? -0.070 17.318 6.608 1.00 80.00 86 GLY A CA 1
ATOM 674 C C . GLY A 1 86 ? 0.632 16.138 7.299 1.00 80.00 86 GLY A C 1
ATOM 675 O O . GLY A 1 86 ? -0.020 15.203 7.781 1.00 80.00 86 GLY A O 1
ATOM 676 N N . PRO A 1 87 ? 1.971 16.112 7.329 1.00 75.94 87 PRO A N 1
ATOM 677 C CA . PRO A 1 87 ? 2.715 15.170 8.164 1.00 75.94 87 PRO A CA 1
ATOM 678 C C . PRO A 1 87 ? 2.188 15.176 9.610 1.00 75.94 87 PRO A C 1
ATOM 680 O O . PRO A 1 87 ? 1.731 16.201 10.100 1.00 75.94 87 PRO A O 1
ATOM 683 N N . GLY A 1 88 ? 2.166 14.017 10.272 1.00 72.12 88 GLY A N 1
ATOM 684 C CA . GLY A 1 88 ? 1.750 13.922 11.679 1.00 72.12 88 GLY A CA 1
ATOM 685 C C . GLY A 1 88 ? 0.245 14.040 11.973 1.00 72.12 88 GLY A C 1
ATOM 686 O O . GLY A 1 88 ? -0.161 13.760 13.092 1.00 72.12 88 GLY A O 1
ATOM 687 N N . THR A 1 89 ? -0.623 14.341 10.998 1.00 75.56 89 THR A N 1
ATOM 688 C CA . THR A 1 89 ? -2.073 14.538 11.239 1.00 75.56 89 THR A CA 1
ATOM 689 C C . THR A 1 89 ? -2.881 13.246 11.455 1.00 75.56 89 THR A C 1
ATOM 691 O O . THR A 1 89 ? -4.052 13.189 11.090 1.00 75.56 89 THR A O 1
ATOM 694 N N . GLY A 1 90 ? -2.274 12.160 11.937 1.00 81.56 90 GLY A N 1
ATOM 695 C CA . GLY A 1 90 ? -2.991 10.925 12.290 1.00 81.56 90 GLY A CA 1
ATOM 696 C C . GLY A 1 90 ? -3.688 10.182 11.138 1.00 81.56 90 GLY A C 1
ATOM 697 O O . GLY A 1 90 ? -4.557 9.359 11.394 1.00 81.56 90 GLY A O 1
ATOM 698 N N . LYS A 1 91 ? -3.323 10.416 9.867 1.00 90.50 91 LYS A N 1
ATOM 699 C CA . LYS A 1 91 ? -3.947 9.733 8.706 1.00 90.50 91 LYS A CA 1
ATOM 700 C C . LYS A 1 91 ? -3.930 8.208 8.833 1.00 90.50 91 LYS A C 1
ATOM 702 O O . LYS A 1 91 ? -4.901 7.547 8.492 1.00 90.50 91 LYS A O 1
ATOM 707 N N . THR A 1 92 ? -2.826 7.666 9.337 1.00 89.44 92 THR A N 1
ATOM 708 C CA . THR A 1 92 ? -2.672 6.233 9.595 1.00 89.44 92 THR A CA 1
ATOM 709 C C . THR A 1 92 ? -3.703 5.741 10.610 1.00 89.44 92 THR A C 1
ATOM 711 O O . THR A 1 92 ? -4.341 4.722 10.377 1.00 89.44 92 THR A O 1
ATOM 714 N N . VAL A 1 93 ? -3.935 6.501 11.683 1.00 90.94 93 VAL A N 1
ATOM 715 C CA . VAL A 1 93 ? -4.949 6.180 12.697 1.00 90.94 93 VAL A CA 1
ATOM 716 C C . VAL A 1 93 ? -6.350 6.210 12.086 1.00 90.94 93 VAL A C 1
ATOM 718 O O . VAL A 1 93 ? -7.121 5.277 12.281 1.00 90.94 93 VAL A O 1
ATOM 721 N N . VAL A 1 94 ? -6.653 7.212 11.253 1.00 92.50 94 VAL A N 1
ATOM 722 C CA . VAL A 1 94 ? -7.923 7.275 10.508 1.00 92.50 94 VAL A CA 1
ATOM 723 C C . VAL A 1 94 ? -8.135 6.028 9.648 1.00 92.50 94 VAL A C 1
ATOM 725 O O . VAL A 1 94 ? -9.241 5.498 9.618 1.00 92.50 94 VAL A O 1
ATOM 728 N N . VAL A 1 95 ? -7.094 5.536 8.967 1.00 93.88 95 VAL A N 1
ATOM 729 C CA . VAL A 1 95 ? -7.178 4.310 8.154 1.00 93.88 95 VAL A CA 1
ATOM 730 C C . VAL A 1 95 ? -7.517 3.092 9.013 1.00 93.88 95 VAL A C 1
ATOM 732 O O . VAL A 1 95 ? -8.400 2.330 8.626 1.00 93.88 95 VAL A O 1
ATOM 735 N N . LEU A 1 96 ? -6.866 2.925 10.167 1.00 94.25 96 LEU A N 1
ATOM 736 C CA . LEU A 1 96 ? -7.117 1.796 11.071 1.00 94.25 96 LEU A CA 1
ATOM 737 C C . LEU A 1 96 ? -8.550 1.807 11.610 1.00 94.25 96 LEU A C 1
ATOM 739 O O . LEU A 1 96 ? -9.278 0.827 11.468 1.00 94.25 96 LEU A O 1
ATOM 743 N N . HIS A 1 97 ? -8.988 2.947 12.146 1.00 94.12 97 HIS A N 1
ATOM 744 C CA . HIS A 1 97 ? -10.347 3.099 12.669 1.00 94.12 97 HIS A CA 1
ATOM 745 C C . HIS A 1 97 ? -11.401 2.929 11.582 1.00 94.12 97 HIS A C 1
ATOM 747 O O . HIS A 1 97 ? -12.430 2.294 11.799 1.00 94.12 97 HIS A O 1
ATOM 753 N N . ARG A 1 98 ? -11.142 3.439 10.376 1.00 93.88 98 ARG A N 1
ATOM 754 C CA . ARG A 1 98 ? -12.065 3.257 9.257 1.00 93.88 98 ARG A CA 1
ATOM 755 C C . ARG A 1 98 ? -12.129 1.802 8.802 1.00 93.88 98 ARG A C 1
ATOM 757 O O . ARG A 1 98 ? -13.214 1.339 8.468 1.00 93.88 98 ARG A O 1
ATOM 764 N N . ALA A 1 99 ? -11.012 1.075 8.810 1.00 94.81 99 ALA A N 1
ATOM 765 C CA . ALA A 1 99 ? -11.013 -0.353 8.512 1.00 94.81 99 ALA A CA 1
ATOM 766 C C . ALA A 1 99 ? -11.850 -1.139 9.533 1.00 94.81 99 ALA A C 1
ATOM 768 O O . ALA A 1 99 ? -12.691 -1.939 9.128 1.00 94.81 99 ALA A O 1
ATOM 769 N N . HIS A 1 100 ? -11.692 -0.829 10.824 1.00 94.81 100 HIS A N 1
ATOM 770 C CA . HIS A 1 100 ? -12.496 -1.401 11.909 1.00 94.81 100 HIS A CA 1
ATOM 771 C C . HIS A 1 100 ? -13.994 -1.148 11.727 1.00 94.81 100 HIS A C 1
ATOM 773 O O . HIS A 1 100 ? -14.794 -2.081 11.717 1.00 94.81 100 HIS A O 1
ATOM 779 N N . VAL A 1 101 ? -14.387 0.113 11.514 1.00 93.69 101 VAL A N 1
ATOM 780 C CA . VAL A 1 101 ? -15.799 0.486 11.329 1.00 93.69 101 VAL A CA 1
ATOM 781 C C . VAL A 1 101 ? -16.407 -0.202 10.108 1.00 93.69 101 VAL A C 1
ATOM 783 O O . VAL A 1 101 ? -17.541 -0.672 10.176 1.00 93.69 101 VAL A O 1
ATOM 786 N N . LEU A 1 102 ? -15.671 -0.298 8.998 1.00 93.31 102 LEU A N 1
ATOM 787 C CA . LEU A 1 102 ? -16.151 -0.988 7.799 1.00 93.31 102 LEU A CA 1
ATOM 788 C C . LEU A 1 102 ? -16.294 -2.499 8.018 1.00 93.31 102 LEU A C 1
ATOM 790 O O . LEU A 1 102 ? -17.282 -3.080 7.576 1.00 93.31 102 LEU A O 1
ATOM 794 N N . ALA A 1 103 ? -15.357 -3.127 8.730 1.00 94.25 103 ALA A N 1
ATOM 795 C CA . ALA A 1 103 ? -15.433 -4.549 9.048 1.00 94.25 103 ALA A CA 1
ATOM 796 C C . ALA A 1 103 ? -16.599 -4.866 9.998 1.00 94.25 103 ALA A C 1
ATOM 798 O O . ALA A 1 103 ? -17.320 -5.838 9.773 1.00 94.25 103 ALA A O 1
ATOM 799 N N . LYS A 1 104 ? -16.863 -3.997 10.986 1.00 93.75 104 LYS A N 1
ATOM 800 C CA . LYS A 1 104 ? -18.013 -4.106 11.902 1.00 93.75 104 LYS A CA 1
ATOM 801 C C . LYS A 1 104 ? -19.372 -4.009 11.211 1.00 93.75 104 LYS A C 1
ATOM 803 O O . LYS A 1 104 ? -20.333 -4.605 11.681 1.00 93.75 104 LYS A O 1
ATOM 808 N N . ARG A 1 105 ? -19.473 -3.284 10.093 1.00 90.69 105 ARG A N 1
ATOM 809 C CA . ARG A 1 105 ? -20.719 -3.210 9.305 1.00 90.69 105 ARG A CA 1
ATOM 810 C C . ARG A 1 105 ? -21.051 -4.512 8.580 1.00 90.69 105 ARG A C 1
ATOM 812 O O . ARG A 1 105 ? -22.174 -4.661 8.115 1.00 90.69 105 ARG A O 1
ATOM 819 N N . ASN A 1 106 ? -20.095 -5.439 8.484 1.00 85.56 106 ASN A N 1
ATOM 820 C CA . ASN A 1 106 ? -20.264 -6.733 7.827 1.00 85.56 106 ASN A CA 1
ATOM 821 C C . ASN A 1 106 ? -20.746 -6.623 6.360 1.00 85.56 106 ASN A C 1
ATOM 823 O O . ASN A 1 106 ? -21.478 -7.470 5.856 1.0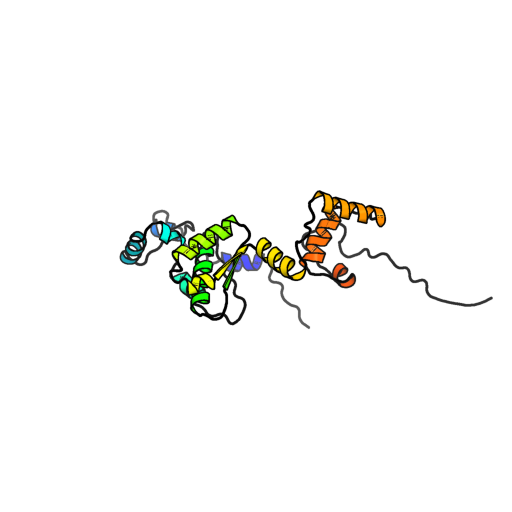0 85.56 106 ASN A O 1
ATOM 827 N N . GLU A 1 107 ? -20.319 -5.571 5.656 1.00 83.94 107 GLU A N 1
ATOM 828 C CA . GLU A 1 107 ? -20.650 -5.326 4.239 1.00 83.94 107 GLU A CA 1
ATOM 829 C C . GLU A 1 107 ? -19.658 -6.006 3.270 1.00 83.94 107 GLU A C 1
ATOM 831 O O . GLU A 1 107 ? -19.778 -5.890 2.050 1.00 83.94 107 GLU A O 1
ATOM 836 N N . GLY A 1 108 ? -18.656 -6.715 3.798 1.00 89.00 108 GLY A N 1
ATOM 837 C CA . GLY A 1 108 ? -17.636 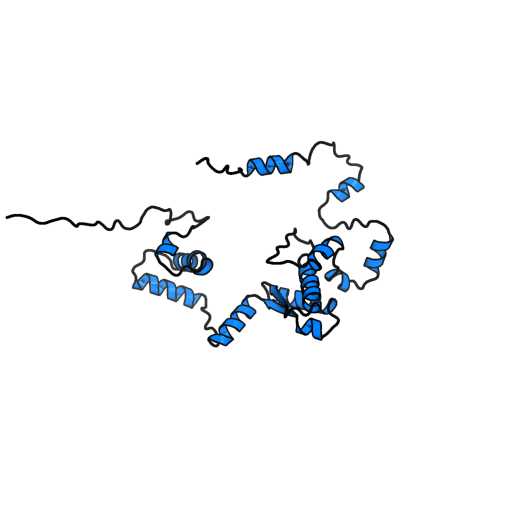-7.415 3.023 1.00 89.00 108 GLY A CA 1
ATOM 838 C C . GLY A 1 108 ? -16.286 -7.476 3.734 1.00 89.00 108 GLY A C 1
ATOM 839 O O . GLY A 1 108 ? -16.152 -7.094 4.895 1.00 89.00 108 GLY A O 1
ATOM 840 N N . ARG A 1 109 ? -15.266 -7.962 3.016 1.00 94.38 109 ARG A N 1
ATOM 841 C CA . ARG A 1 109 ? -13.877 -7.945 3.494 1.00 94.38 109 ARG A CA 1
ATOM 842 C C . ARG A 1 109 ? -13.239 -6.586 3.232 1.00 94.38 109 ARG A C 1
ATOM 844 O O . ARG A 1 109 ? -13.416 -6.007 2.161 1.00 94.38 109 ARG A O 1
ATOM 851 N N . VAL A 1 110 ? -12.447 -6.120 4.186 1.00 96.19 110 VAL A N 1
ATOM 852 C CA . VAL A 1 110 ? -11.724 -4.852 4.119 1.00 96.19 110 VAL A CA 1
ATOM 853 C C . VAL A 1 110 ? -10.264 -5.135 3.794 1.00 96.19 110 VAL A C 1
ATOM 855 O O . VAL A 1 110 ? -9.624 -5.937 4.461 1.00 96.19 110 VAL A O 1
ATOM 858 N N . LEU A 1 111 ? -9.719 -4.466 2.778 1.00 96.50 111 LEU A N 1
ATOM 859 C CA . LEU A 1 111 ? -8.302 -4.547 2.430 1.00 96.50 111 LEU A CA 1
ATOM 860 C C . LEU A 1 111 ? -7.629 -3.197 2.691 1.00 96.50 111 LEU A C 1
ATOM 862 O O . LEU A 1 111 ? -7.990 -2.186 2.089 1.00 96.50 111 LEU A O 1
ATOM 866 N N . VAL A 1 112 ? -6.616 -3.199 3.549 1.00 96.38 112 VAL A N 1
ATOM 867 C CA . VAL A 1 112 ? -5.744 -2.062 3.835 1.00 96.38 112 VAL A CA 1
ATOM 868 C C . VAL A 1 112 ? -4.389 -2.318 3.184 1.00 96.38 112 VAL A C 1
ATOM 870 O O . VAL A 1 112 ? -3.670 -3.243 3.559 1.00 96.38 112 VAL A O 1
ATOM 873 N N . THR A 1 113 ? -4.024 -1.494 2.202 1.00 96.31 113 THR A N 1
ATOM 874 C CA . THR A 1 113 ? -2.736 -1.621 1.510 1.00 96.31 113 THR A CA 1
ATOM 875 C C . THR A 1 113 ? -1.754 -0.523 1.867 1.00 96.31 113 THR A C 1
ATOM 877 O O . THR A 1 113 ? -2.123 0.649 1.927 1.00 96.31 113 THR A O 1
ATOM 880 N N . THR A 1 114 ? -0.485 -0.896 2.004 1.00 94.88 114 THR A N 1
ATOM 881 C CA . THR A 1 114 ? 0.638 0.032 2.191 1.00 94.88 114 THR A CA 1
ATOM 882 C C . THR A 1 114 ? 1.824 -0.325 1.286 1.00 94.88 114 THR A C 1
ATOM 884 O O . THR A 1 114 ? 1.742 -1.239 0.465 1.00 94.88 114 THR A O 1
ATOM 887 N N . PHE A 1 115 ? 2.923 0.419 1.399 1.00 89.88 115 PHE A N 1
ATOM 888 C CA . PHE A 1 115 ? 4.096 0.272 0.537 1.00 89.88 115 PHE A CA 1
ATOM 889 C C . PHE A 1 115 ? 5.092 -0.774 1.041 1.00 89.88 115 PHE A C 1
ATOM 891 O O . PHE A 1 115 ? 5.572 -1.575 0.252 1.00 89.88 115 PHE A O 1
ATOM 898 N N . THR A 1 116 ? 5.405 -0.797 2.340 1.00 91.81 116 THR A N 1
ATOM 899 C CA . THR A 1 116 ? 6.482 -1.647 2.882 1.00 91.81 116 THR A CA 1
ATOM 900 C C . THR A 1 116 ? 5.953 -2.710 3.842 1.00 91.81 116 THR A C 1
ATOM 902 O O . THR A 1 116 ? 4.877 -2.564 4.429 1.00 91.81 116 THR A O 1
ATOM 905 N N . SER A 1 117 ? 6.714 -3.794 4.026 1.00 90.88 117 SER A N 1
ATOM 906 C CA . SER A 1 117 ? 6.431 -4.811 5.052 1.00 90.88 117 SER A CA 1
ATOM 907 C C . SER A 1 117 ? 6.403 -4.199 6.451 1.00 90.88 117 SER A C 1
ATOM 909 O O . SER A 1 117 ? 5.418 -4.359 7.152 1.00 90.88 117 SER A O 1
ATOM 911 N N . THR A 1 118 ? 7.385 -3.370 6.802 1.00 91.50 118 THR A N 1
ATOM 912 C CA . THR A 1 118 ? 7.442 -2.706 8.115 1.00 91.50 118 THR A CA 1
ATOM 913 C C . THR A 1 118 ? 6.206 -1.847 8.405 1.00 91.50 118 THR A C 1
ATOM 915 O O . THR A 1 118 ? 5.699 -1.834 9.527 1.00 91.50 118 THR A O 1
ATOM 918 N N . LEU A 1 119 ? 5.680 -1.138 7.398 1.00 91.12 119 LEU A N 1
ATOM 919 C CA . LEU A 1 119 ? 4.432 -0.382 7.549 1.00 91.12 119 LEU A CA 1
ATOM 920 C C . LEU A 1 119 ? 3.218 -1.306 7.669 1.00 91.12 119 LEU A C 1
ATOM 922 O O . LEU A 1 119 ? 2.265 -0.957 8.357 1.00 91.12 119 LEU A O 1
ATOM 926 N N . THR A 1 120 ? 3.248 -2.464 7.009 1.00 94.06 120 THR A N 1
ATOM 927 C CA . THR A 1 120 ? 2.198 -3.488 7.120 1.00 94.06 120 THR A CA 1
ATOM 928 C C . THR A 1 120 ? 2.144 -4.007 8.553 1.00 94.06 120 THR A C 1
ATOM 930 O O . THR A 1 120 ? 1.073 -4.006 9.151 1.00 94.06 120 THR A O 1
ATOM 933 N N . ASP A 1 121 ? 3.299 -4.352 9.122 1.00 92.94 121 ASP A N 1
ATOM 934 C CA . ASP A 1 121 ? 3.415 -4.842 10.498 1.00 92.94 121 ASP A CA 1
ATOM 935 C C . ASP A 1 121 ? 2.966 -3.769 11.498 1.00 92.94 121 ASP A C 1
ATOM 937 O O . ASP A 1 121 ? 2.180 -4.039 12.398 1.00 92.94 121 ASP A O 1
ATOM 941 N N . THR A 1 122 ? 3.372 -2.513 11.280 1.00 91.50 122 THR A N 1
ATOM 942 C CA . THR A 1 122 ? 2.944 -1.377 12.115 1.00 91.50 122 THR A CA 1
ATOM 943 C C . THR A 1 122 ? 1.428 -1.174 12.084 1.00 91.50 122 THR A C 1
ATOM 945 O O . THR A 1 122 ? 0.822 -0.895 13.117 1.00 91.50 122 THR A O 1
ATOM 948 N N . LEU A 1 123 ? 0.808 -1.286 10.904 1.00 93.06 123 LEU A N 1
ATOM 949 C CA . LEU A 1 123 ? -0.645 -1.188 10.758 1.00 93.06 123 LEU A CA 1
ATOM 950 C C . LEU A 1 123 ? -1.351 -2.364 11.438 1.00 93.06 123 LEU A C 1
ATOM 952 O O . LEU A 1 123 ? -2.373 -2.143 12.076 1.00 93.06 123 LEU A O 1
ATOM 956 N N . ARG A 1 124 ? -0.800 -3.580 11.342 1.00 94.38 124 ARG A N 1
ATOM 957 C CA . ARG A 1 124 ? -1.329 -4.759 12.036 1.00 94.38 124 ARG A CA 1
ATOM 958 C C . ARG A 1 124 ? -1.290 -4.592 13.545 1.00 94.38 124 ARG A C 1
ATOM 960 O O . ARG A 1 124 ? -2.344 -4.609 14.155 1.00 94.38 124 ARG A O 1
ATOM 967 N N . SER A 1 125 ? -0.137 -4.247 14.114 1.00 91.69 125 SER A N 1
ATOM 968 C CA . SER A 1 125 ? -0.039 -3.991 15.556 1.00 91.69 125 SER A CA 1
ATOM 969 C C . SER A 1 125 ? -0.949 -2.857 16.032 1.00 91.69 125 SER A C 1
ATOM 971 O O . SER A 1 125 ? -1.390 -2.865 17.172 1.00 91.69 125 SER A O 1
ATOM 973 N N . GLY A 1 126 ? -1.215 -1.853 15.189 1.00 90.56 126 GLY A N 1
ATOM 974 C CA . GLY A 1 126 ? -2.192 -0.811 15.508 1.00 90.56 126 GLY A CA 1
ATOM 975 C C . GLY A 1 126 ? -3.638 -1.310 15.448 1.00 90.56 126 GLY A C 1
ATOM 976 O O . GLY A 1 126 ? -4.469 -0.841 16.216 1.00 90.56 126 GLY A O 1
ATOM 977 N N . LEU A 1 127 ? -3.946 -2.250 14.556 1.00 92.38 127 LEU A N 1
ATOM 978 C CA . LEU A 1 127 ? -5.261 -2.874 14.467 1.00 92.38 127 LEU A CA 1
ATOM 979 C C . LEU A 1 127 ? -5.528 -3.787 15.672 1.00 92.38 127 LEU A C 1
ATOM 981 O O . LEU A 1 127 ? -6.603 -3.687 16.253 1.00 92.38 127 LEU A O 1
ATOM 985 N N . ASP A 1 128 ? -4.525 -4.555 16.105 1.00 91.38 128 ASP A N 1
ATOM 986 C CA . ASP A 1 128 ? -4.584 -5.440 17.281 1.00 91.38 128 ASP A CA 1
ATOM 987 C C . ASP A 1 128 ? -4.884 -4.674 18.588 1.00 91.38 128 ASP A C 1
ATOM 989 O O . ASP A 1 128 ? -5.312 -5.255 19.577 1.00 91.38 128 ASP A O 1
ATOM 993 N N . MET A 1 129 ? -4.655 -3.354 18.613 1.00 89.00 129 MET A N 1
ATOM 994 C CA . MET A 1 129 ? -4.992 -2.476 19.745 1.00 89.00 129 MET A CA 1
ATOM 995 C C . MET A 1 129 ? -6.416 -1.893 19.677 1.00 89.00 129 MET A C 1
ATOM 997 O O . MET A 1 129 ? -6.833 -1.211 20.610 1.00 89.00 129 MET A O 1
ATOM 1001 N N . ILE A 1 130 ? -7.118 -2.050 18.552 1.00 89.81 130 ILE A N 1
ATOM 1002 C CA . ILE A 1 130 ? -8.434 -1.440 18.275 1.00 89.81 130 ILE A CA 1
ATOM 1003 C C . ILE A 1 130 ? -9.529 -2.510 18.123 1.00 89.81 130 ILE A C 1
ATOM 1005 O O . ILE A 1 130 ? -10.711 -2.234 18.367 1.00 89.81 130 ILE A O 1
ATOM 1009 N N . VAL A 1 131 ? -9.162 -3.695 17.635 1.00 91.38 131 VAL A N 1
ATOM 1010 C CA . VAL A 1 131 ? -10.081 -4.788 17.325 1.00 91.38 131 VAL A CA 1
ATOM 1011 C C . VAL A 1 131 ? -10.027 -5.828 18.438 1.00 91.38 131 VAL A C 1
ATOM 1013 O O . VAL A 1 131 ? -9.038 -6.533 18.573 1.00 91.38 131 VAL A O 1
ATOM 1016 N N . ASP A 1 132 ? -11.120 -5.935 19.192 1.00 89.31 132 ASP A N 1
ATOM 1017 C CA . ASP A 1 132 ? -11.280 -6.919 20.275 1.00 89.31 132 ASP A CA 1
ATOM 1018 C C . ASP A 1 132 ? -12.150 -8.129 19.868 1.00 89.31 132 ASP A C 1
ATOM 1020 O O . ASP A 1 132 ? -12.465 -8.978 20.697 1.00 89.31 132 ASP A O 1
ATOM 1024 N N . ASP A 1 133 ? -12.609 -8.174 18.613 1.00 92.38 133 ASP A N 1
ATOM 1025 C CA . ASP A 1 133 ? -13.535 -9.184 18.085 1.00 92.38 133 ASP A CA 1
ATOM 1026 C C . ASP A 1 133 ? -12.874 -9.944 16.929 1.00 92.38 133 ASP A C 1
ATOM 1028 O O . ASP A 1 133 ? -12.592 -9.358 15.876 1.00 92.38 133 ASP A O 1
ATOM 1032 N N . ASP A 1 134 ? -12.663 -11.247 17.125 1.00 92.00 134 ASP A N 1
ATOM 1033 C CA . ASP A 1 134 ? -12.011 -12.137 16.161 1.00 92.00 134 ASP A CA 1
ATOM 1034 C C . ASP A 1 134 ? -12.747 -12.174 14.811 1.00 92.00 134 ASP A C 1
ATOM 1036 O O . ASP A 1 134 ? -12.110 -12.166 13.755 1.00 92.00 134 ASP A O 1
ATOM 1040 N N . GLU A 1 135 ? -14.087 -12.129 14.796 1.00 92.69 135 GLU A N 1
ATOM 1041 C CA . GLU A 1 135 ? -14.836 -12.110 13.534 1.00 92.69 135 GLU A CA 1
ATOM 1042 C C . GLU A 1 135 ? -14.604 -10.815 12.750 1.00 92.69 135 GLU A C 1
ATOM 1044 O O . GLU A 1 135 ? -14.682 -10.785 11.516 1.00 92.69 135 GLU A O 1
ATOM 1049 N N . VAL A 1 136 ? -14.387 -9.704 13.455 1.00 93.88 136 VAL A N 1
ATOM 1050 C CA . VAL A 1 136 ? -14.082 -8.416 12.831 1.00 93.88 136 VAL A CA 1
ATOM 1051 C C . VAL A 1 136 ? -12.651 -8.418 12.302 1.00 93.88 136 VAL A C 1
ATOM 1053 O O . VAL A 1 136 ? -12.441 -7.960 11.176 1.00 93.88 136 VAL A O 1
ATOM 1056 N N . ASP A 1 137 ? -11.692 -8.965 13.053 1.00 93.94 137 ASP A N 1
ATOM 1057 C CA . ASP A 1 137 ? -10.294 -9.044 12.616 1.00 93.94 137 ASP A CA 1
ATOM 1058 C C . ASP A 1 137 ? -10.132 -9.917 11.363 1.00 93.94 137 ASP A C 1
ATOM 1060 O O . ASP A 1 137 ? -9.512 -9.491 10.383 1.00 93.94 137 ASP A O 1
ATOM 1064 N N . GLU A 1 138 ? -10.798 -11.076 11.305 1.00 94.25 138 GLU A N 1
ATOM 1065 C CA . GLU A 1 138 ? -10.758 -11.974 10.141 1.00 94.25 138 GLU A CA 1
ATOM 1066 C C . GLU A 1 138 ? -11.265 -11.320 8.841 1.00 94.25 138 GLU A C 1
ATOM 1068 O O . GLU A 1 138 ? -10.893 -11.720 7.726 1.00 94.25 138 GLU A O 1
ATOM 1073 N N . ARG A 1 139 ? -12.111 -10.288 8.952 1.00 95.38 139 ARG A N 1
ATOM 1074 C CA . ARG A 1 139 ? -12.605 -9.517 7.802 1.00 95.38 139 ARG A CA 1
ATOM 1075 C C . ARG A 1 139 ? -11.592 -8.485 7.305 1.00 95.38 139 ARG A C 1
ATOM 1077 O O . ARG A 1 139 ? -11.761 -8.006 6.179 1.00 95.38 139 ARG A O 1
ATOM 1084 N N . ILE A 1 140 ? -10.558 -8.147 8.078 1.00 96.56 140 ILE A N 1
ATOM 1085 C CA . ILE A 1 140 ? -9.563 -7.125 7.736 1.00 96.56 140 ILE A CA 1
ATOM 1086 C C . ILE A 1 140 ? -8.264 -7.774 7.251 1.00 96.56 140 ILE A C 1
ATOM 1088 O O . ILE A 1 140 ? -7.506 -8.409 7.985 1.00 96.56 140 ILE A O 1
ATOM 1092 N N . GLU A 1 141 ? -7.931 -7.534 5.986 1.00 95.94 141 GLU A N 1
ATOM 1093 C CA . GLU A 1 141 ? -6.633 -7.861 5.415 1.00 95.94 141 GLU A CA 1
ATOM 1094 C C . GLU A 1 141 ? -5.739 -6.614 5.341 1.00 95.94 141 GLU A C 1
ATOM 1096 O O . GLU A 1 141 ? -6.039 -5.678 4.610 1.00 95.94 141 GLU A O 1
ATOM 1101 N N . VAL A 1 142 ? -4.595 -6.614 6.021 1.00 96.56 142 VAL A N 1
ATOM 1102 C CA . VAL A 1 142 ? -3.517 -5.639 5.830 1.00 96.56 142 VAL A CA 1
ATOM 1103 C C . VAL A 1 142 ? -2.397 -6.303 5.034 1.00 96.56 142 VAL A C 1
ATOM 1105 O O . VAL A 1 142 ? -1.910 -7.374 5.405 1.00 96.56 142 VAL A O 1
ATOM 1108 N N . SER A 1 143 ? -1.993 -5.680 3.930 1.00 96.25 143 SER A N 1
ATOM 1109 C CA . SER A 1 143 ? -0.959 -6.204 3.036 1.00 96.25 143 SER A CA 1
ATOM 1110 C C . SER A 1 143 ? -0.187 -5.071 2.368 1.00 96.25 143 SER A C 1
ATOM 1112 O O . SER A 1 143 ? -0.656 -3.937 2.311 1.00 96.25 143 SER A O 1
ATOM 1114 N N . ASN A 1 144 ? 0.985 -5.358 1.810 1.00 96.00 144 ASN A N 1
ATOM 1115 C CA . ASN A 1 144 ? 1.635 -4.412 0.907 1.00 96.00 144 ASN A CA 1
ATOM 1116 C C . ASN A 1 144 ? 1.234 -4.678 -0.553 1.00 96.00 144 ASN A C 1
ATOM 1118 O O . ASN A 1 144 ? 0.754 -5.763 -0.904 1.00 96.00 144 ASN A O 1
ATOM 1122 N N . VAL A 1 145 ? 1.402 -3.664 -1.404 1.00 95.00 145 VAL A N 1
ATOM 1123 C CA . VAL A 1 145 ? 0.993 -3.734 -2.817 1.00 95.00 145 VAL A CA 1
ATOM 1124 C C . VAL A 1 145 ? 1.724 -4.857 -3.561 1.00 95.00 145 VAL A C 1
ATOM 1126 O O . VAL A 1 145 ? 1.091 -5.575 -4.337 1.00 95.00 145 VAL A O 1
ATOM 1129 N N . ASP A 1 146 ? 3.010 -5.078 -3.282 1.00 92.12 146 ASP A N 1
ATOM 1130 C CA . ASP A 1 146 ? 3.816 -6.107 -3.952 1.00 92.12 146 ASP A CA 1
ATOM 1131 C C . ASP A 1 146 ? 3.345 -7.526 -3.617 1.00 92.12 146 ASP A C 1
ATOM 1133 O O . ASP A 1 146 ? 3.159 -8.363 -4.503 1.00 92.12 146 ASP A O 1
ATOM 1137 N N . ARG A 1 147 ? 3.075 -7.804 -2.337 1.00 92.94 147 ARG A N 1
ATOM 1138 C CA . ARG A 1 147 ? 2.550 -9.092 -1.865 1.00 92.94 147 ARG A CA 1
ATOM 1139 C C . ARG A 1 147 ? 1.175 -9.361 -2.455 1.00 92.94 147 ARG A C 1
ATOM 1141 O O . ARG A 1 147 ? 0.904 -10.487 -2.879 1.00 92.94 147 ARG A O 1
ATOM 1148 N N . LEU A 1 148 ? 0.320 -8.340 -2.508 1.00 94.31 148 LEU A N 1
ATOM 1149 C CA . LEU A 1 148 ? -0.992 -8.440 -3.137 1.00 94.31 148 LEU A CA 1
ATOM 1150 C C . LEU A 1 148 ? -0.866 -8.761 -4.633 1.00 94.31 148 LEU A C 1
ATOM 1152 O O . LEU A 1 148 ? -1.496 -9.707 -5.110 1.00 94.31 148 LEU A O 1
ATOM 1156 N N . ALA A 1 149 ? -0.021 -8.026 -5.359 1.00 93.12 149 ALA A N 1
ATOM 1157 C CA . ALA A 1 149 ? 0.213 -8.230 -6.785 1.00 93.12 149 ALA A CA 1
ATOM 1158 C C . ALA A 1 149 ? 0.767 -9.633 -7.077 1.00 93.12 149 ALA A C 1
ATOM 1160 O O . ALA A 1 149 ? 0.220 -10.345 -7.922 1.00 93.12 149 ALA A O 1
ATOM 1161 N N . HIS A 1 150 ? 1.780 -10.076 -6.326 1.00 93.00 150 HIS A N 1
ATOM 1162 C CA . HIS A 1 150 ? 2.330 -11.427 -6.435 1.00 93.00 150 HIS A CA 1
ATOM 1163 C C . HIS A 1 150 ? 1.287 -12.506 -6.169 1.00 93.00 150 HIS A C 1
ATOM 1165 O O . HIS A 1 150 ? 1.212 -13.477 -6.920 1.00 93.00 150 HIS A O 1
ATOM 1171 N N . ARG A 1 151 ? 0.461 -12.351 -5.129 1.00 93.44 151 ARG A N 1
ATOM 1172 C CA . ARG A 1 151 ? -0.587 -13.324 -4.803 1.00 93.44 151 ARG A CA 1
ATOM 1173 C C . ARG A 1 151 ? -1.613 -13.443 -5.929 1.00 93.44 151 ARG A C 1
ATOM 1175 O O . ARG A 1 151 ? -1.961 -14.558 -6.316 1.00 93.44 151 ARG A O 1
ATOM 1182 N N . ILE A 1 152 ? -2.071 -12.311 -6.468 1.00 94.31 152 ILE A N 1
ATOM 1183 C CA . ILE A 1 152 ? -3.033 -12.274 -7.578 1.00 94.31 152 ILE A CA 1
ATOM 1184 C C . ILE A 1 152 ? -2.431 -12.911 -8.833 1.00 94.31 152 ILE A C 1
ATOM 1186 O O . ILE A 1 152 ? -3.068 -13.766 -9.450 1.00 94.31 152 ILE A O 1
ATOM 1190 N N . PHE A 1 153 ? -1.200 -12.538 -9.191 1.00 94.00 153 PHE A N 1
ATOM 1191 C CA . PHE A 1 153 ? -0.513 -13.090 -10.356 1.00 94.00 153 PHE A CA 1
ATOM 1192 C C . PHE A 1 153 ? -0.319 -14.600 -10.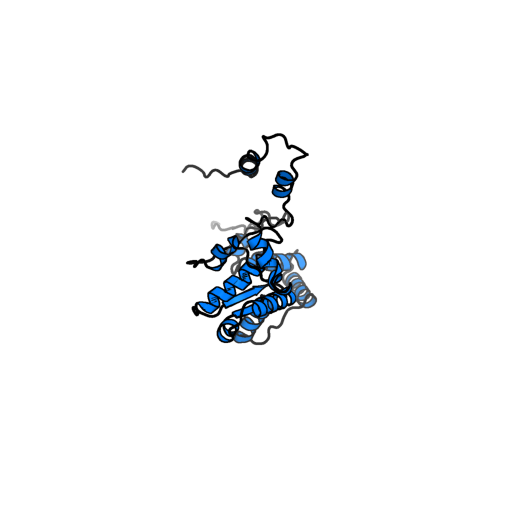219 1.00 94.00 153 PHE A C 1
ATOM 1194 O O . PHE A 1 153 ? -0.703 -15.363 -11.107 1.00 94.00 153 PHE A O 1
ATOM 1201 N N . ARG A 1 154 ? 0.196 -15.041 -9.065 1.00 95.06 154 ARG A N 1
ATOM 1202 C CA . ARG A 1 154 ? 0.512 -16.446 -8.808 1.00 95.06 154 ARG A CA 1
ATOM 1203 C C . ARG A 1 154 ? -0.700 -17.353 -8.904 1.00 95.06 154 ARG A C 1
ATOM 1205 O O . ARG A 1 154 ? -0.590 -18.454 -9.433 1.00 95.06 154 ARG A O 1
ATOM 1212 N N . ARG A 1 155 ? -1.861 -16.880 -8.449 1.00 94.31 155 ARG A N 1
ATOM 1213 C CA . ARG A 1 155 ? -3.119 -17.630 -8.532 1.00 94.31 155 ARG A CA 1
ATOM 1214 C C . ARG A 1 155 ? -3.523 -17.953 -9.971 1.00 94.31 155 ARG A C 1
ATOM 1216 O O . ARG A 1 155 ? -4.140 -18.985 -10.201 1.00 94.31 155 ARG A O 1
ATOM 1223 N N . LYS A 1 156 ? -3.208 -17.069 -10.919 1.00 94.56 156 LYS A N 1
ATOM 1224 C CA . LYS A 1 156 ? -3.628 -17.196 -12.320 1.00 94.56 156 LYS A CA 1
ATOM 1225 C C . LYS A 1 156 ? -2.548 -17.791 -13.225 1.00 94.56 156 LYS A C 1
ATOM 1227 O O . LYS A 1 156 ? -2.881 -18.484 -14.178 1.00 94.56 156 LYS A O 1
ATOM 1232 N N . HIS A 1 157 ? -1.279 -17.503 -12.947 1.00 93.81 157 HIS A N 1
ATOM 1233 C CA . HIS A 1 157 ? -0.168 -17.772 -13.864 1.00 93.81 157 HIS A CA 1
ATOM 1234 C C . HIS A 1 157 ? 0.955 -18.629 -13.260 1.00 93.81 157 HIS A C 1
ATOM 1236 O O . HIS A 1 157 ? 1.898 -18.963 -13.969 1.00 93.81 157 HIS A O 1
ATOM 1242 N N . GLY A 1 158 ? 0.873 -19.004 -11.978 1.00 93.81 158 GLY A N 1
ATOM 1243 C CA . GLY A 1 158 ? 1.972 -19.678 -11.283 1.00 93.81 158 GLY A CA 1
ATOM 1244 C C . GLY A 1 158 ? 3.056 -18.704 -10.793 1.00 93.81 158 GLY A C 1
ATOM 1245 O O . GLY A 1 158 ? 2.856 -17.488 -10.821 1.00 93.81 158 GLY A O 1
ATOM 1246 N N . PRO A 1 159 ? 4.182 -19.204 -10.252 1.00 89.25 159 PRO A N 1
ATOM 1247 C CA . PRO A 1 159 ? 5.210 -18.344 -9.672 1.00 89.25 159 PRO A CA 1
ATOM 1248 C C . PRO A 1 159 ? 5.731 -17.342 -10.721 1.00 89.25 159 PRO A C 1
ATOM 1250 O O . PRO A 1 159 ? 6.128 -17.766 -11.807 1.00 89.25 159 PRO A O 1
ATOM 1253 N N . PRO A 1 160 ? 5.712 -16.025 -10.435 1.00 87.75 160 PRO A N 1
ATOM 1254 C CA . PRO A 1 160 ? 6.240 -15.039 -11.365 1.00 87.75 160 PRO A CA 1
ATOM 1255 C C . PRO A 1 160 ? 7.747 -15.232 -11.524 1.00 87.75 160 PRO A C 1
ATOM 1257 O O . PRO A 1 160 ? 8.470 -15.310 -10.532 1.00 87.75 160 PRO A O 1
ATOM 1260 N N . ASN A 1 161 ? 8.217 -15.265 -12.770 1.00 87.62 161 ASN A N 1
ATOM 1261 C CA . ASN A 1 161 ? 9.636 -15.112 -13.055 1.00 87.62 161 ASN A CA 1
ATOM 1262 C C . ASN A 1 161 ? 9.955 -13.613 -13.081 1.00 87.62 161 ASN A C 1
ATOM 1264 O O . ASN A 1 161 ? 9.609 -12.919 -14.040 1.00 87.62 161 ASN A O 1
ATOM 1268 N N . LEU A 1 162 ? 10.511 -13.101 -11.984 1.00 88.06 162 LEU A N 1
ATOM 1269 C CA . LEU A 1 162 ? 10.846 -11.688 -11.858 1.00 88.06 162 LEU A CA 1
ATOM 1270 C C . LEU A 1 162 ? 12.157 -11.403 -12.582 1.00 88.06 162 LEU A C 1
ATOM 1272 O O . LEU A 1 162 ? 13.157 -12.073 -12.345 1.00 88.06 162 LEU A O 1
ATOM 1276 N N . LEU A 1 163 ? 12.147 -10.377 -13.430 1.00 89.75 163 LEU A N 1
ATOM 1277 C CA . LEU A 1 163 ? 13.362 -9.880 -14.063 1.00 89.75 163 LEU A CA 1
ATOM 1278 C C . LEU A 1 163 ? 14.234 -9.199 -13.008 1.00 89.75 163 LEU A C 1
ATOM 1280 O O . LEU A 1 163 ? 13.772 -8.285 -12.317 1.00 89.75 163 LEU A O 1
ATOM 1284 N N . ASN A 1 164 ? 15.486 -9.634 -12.895 1.00 91.56 164 ASN A N 1
ATOM 1285 C CA . ASN A 1 164 ? 16.495 -8.890 -12.150 1.00 91.56 164 ASN A CA 1
ATOM 1286 C C . ASN A 1 164 ? 17.035 -7.724 -13.010 1.00 91.56 164 ASN A C 1
ATOM 1288 O O . ASN A 1 164 ? 16.661 -7.556 -14.174 1.00 91.56 164 ASN A O 1
ATOM 1292 N N . ALA A 1 165 ? 17.889 -6.886 -12.419 1.00 89.31 165 ALA A N 1
ATOM 1293 C CA . ALA A 1 165 ? 18.421 -5.706 -13.099 1.00 89.31 165 ALA A CA 1
ATOM 1294 C C . ALA A 1 165 ? 19.310 -6.056 -14.308 1.00 89.31 165 ALA A C 1
ATOM 1296 O O . ALA A 1 165 ? 19.268 -5.353 -15.319 1.00 89.31 165 ALA A O 1
ATOM 1297 N N . ASP A 1 166 ? 20.077 -7.144 -14.221 1.00 92.50 166 ASP A N 1
ATOM 1298 C CA . ASP A 1 166 ? 20.990 -7.574 -15.282 1.00 92.50 166 ASP A CA 1
ATOM 1299 C C . ASP A 1 166 ? 20.231 -8.183 -16.469 1.00 92.50 166 ASP A C 1
ATOM 1301 O O . ASP A 1 166 ? 20.520 -7.856 -17.621 1.00 92.50 166 ASP A O 1
ATOM 1305 N N . ASP A 1 167 ? 19.201 -8.985 -16.198 1.00 92.94 167 ASP A N 1
ATOM 1306 C CA . ASP A 1 167 ? 18.301 -9.560 -17.197 1.00 92.94 167 ASP A CA 1
ATOM 1307 C C . ASP A 1 167 ? 17.496 -8.464 -17.905 1.00 92.94 167 ASP A C 1
ATOM 1309 O O . ASP A 1 167 ? 17.399 -8.467 -19.133 1.00 92.94 167 ASP A O 1
ATOM 1313 N N . ASP A 1 168 ? 16.953 -7.492 -17.158 1.00 92.19 168 ASP A N 1
ATOM 1314 C CA . ASP A 1 168 ? 16.246 -6.337 -17.733 1.00 92.19 168 ASP A CA 1
ATOM 1315 C C . ASP A 1 168 ? 17.167 -5.568 -18.686 1.00 92.19 168 ASP A C 1
ATOM 1317 O O . ASP A 1 168 ? 16.812 -5.309 -19.838 1.00 92.19 168 ASP A O 1
ATOM 1321 N N . LYS A 1 169 ? 18.395 -5.274 -18.245 1.00 93.69 169 LYS A N 1
ATOM 1322 C CA . LYS A 1 169 ? 19.404 -4.607 -19.071 1.00 93.69 169 LYS A CA 1
ATOM 1323 C C . LYS A 1 169 ? 19.765 -5.420 -20.316 1.00 93.69 169 LYS A C 1
ATOM 1325 O O . LYS A 1 169 ? 19.804 -4.871 -21.420 1.00 93.69 169 LYS A O 1
ATOM 1330 N N . GLY A 1 170 ? 20.006 -6.720 -20.159 1.00 94.62 170 GLY A N 1
ATOM 1331 C CA . GLY A 1 170 ? 20.340 -7.628 -21.255 1.00 94.62 170 GLY A CA 1
ATOM 1332 C C . GLY A 1 170 ? 19.243 -7.695 -22.320 1.00 94.62 170 GLY A C 1
ATOM 1333 O O . GLY A 1 170 ? 19.539 -7.667 -23.517 1.00 94.62 170 GLY A O 1
ATOM 1334 N N . LEU A 1 171 ? 17.972 -7.700 -21.905 1.00 94.44 171 LEU A N 1
ATOM 1335 C CA . LEU A 1 171 ? 16.826 -7.659 -22.815 1.00 94.44 171 LEU A CA 1
ATOM 1336 C C . LEU A 1 171 ? 16.810 -6.375 -23.649 1.00 94.44 171 LEU A C 1
ATOM 1338 O O . LEU A 1 171 ? 16.667 -6.447 -24.873 1.00 94.44 171 LEU A O 1
ATOM 1342 N N . TRP A 1 172 ? 17.002 -5.211 -23.023 1.00 95.44 172 TRP A N 1
ATOM 1343 C CA . TRP A 1 172 ? 17.030 -3.939 -23.747 1.00 95.44 172 TRP A CA 1
ATOM 1344 C C . TRP A 1 172 ? 18.197 -3.852 -24.729 1.00 95.44 172 TRP A C 1
ATOM 1346 O O . TRP A 1 172 ? 17.985 -3.468 -25.880 1.00 95.44 172 TRP A O 1
ATOM 1356 N N . LEU A 1 173 ? 19.399 -4.270 -24.323 1.00 95.56 173 LEU A N 1
ATOM 1357 C CA . LEU A 1 173 ? 20.567 -4.309 -25.208 1.00 95.56 173 LEU A CA 1
ATOM 1358 C C . LEU A 1 173 ? 20.347 -5.248 -26.401 1.00 95.56 173 LEU A C 1
ATOM 1360 O O . LEU A 1 173 ? 20.646 -4.875 -27.533 1.00 95.56 173 LEU A O 1
ATOM 1364 N N . SER A 1 174 ? 19.749 -6.422 -26.176 1.00 95.81 174 SER A N 1
ATOM 1365 C CA . SER A 1 174 ? 19.411 -7.351 -27.261 1.00 95.81 174 SER A CA 1
ATOM 1366 C C . SER A 1 174 ? 18.419 -6.746 -28.257 1.00 95.81 174 SER A C 1
ATOM 1368 O O . SER A 1 174 ? 18.552 -6.956 -29.461 1.00 95.81 174 SER A O 1
ATOM 1370 N N . ILE A 1 175 ? 17.423 -5.993 -27.779 1.00 95.44 175 ILE A N 1
ATOM 1371 C CA . ILE A 1 175 ? 16.446 -5.309 -28.638 1.00 95.44 175 ILE A CA 1
ATOM 1372 C C . ILE A 1 175 ? 17.122 -4.202 -29.454 1.00 95.44 175 ILE A C 1
ATOM 1374 O O . ILE A 1 175 ? 16.836 -4.069 -30.644 1.00 95.44 175 ILE A O 1
ATOM 1378 N N . ILE A 1 176 ? 18.014 -3.426 -28.832 1.00 95.31 176 ILE A N 1
ATOM 1379 C CA . ILE A 1 176 ? 18.760 -2.346 -29.492 1.00 95.31 176 ILE A CA 1
ATOM 1380 C C . ILE A 1 176 ? 19.613 -2.898 -30.631 1.00 95.31 176 ILE A C 1
ATOM 1382 O O . ILE A 1 176 ? 19.530 -2.378 -31.743 1.00 95.31 176 ILE A O 1
ATOM 1386 N N . ASP A 1 177 ? 20.373 -3.959 -30.363 1.00 95.94 177 ASP A N 1
ATOM 1387 C CA . ASP A 1 177 ? 21.258 -4.601 -31.335 1.00 95.94 177 ASP A CA 1
ATOM 1388 C C . ASP A 1 177 ? 20.467 -5.204 -32.507 1.00 95.94 177 ASP A C 1
ATOM 1390 O O . ASP A 1 177 ? 20.687 -4.852 -33.665 1.00 95.94 177 ASP A O 1
ATOM 1394 N N . LYS A 1 178 ? 19.437 -6.010 -32.209 1.00 96.50 178 LYS A N 1
ATOM 1395 C CA . LYS A 1 178 ? 18.591 -6.657 -33.230 1.00 96.50 178 LYS A CA 1
ATOM 1396 C C . LYS A 1 178 ? 17.886 -5.674 -34.162 1.00 96.50 178 LYS A C 1
ATOM 1398 O O . LYS A 1 178 ? 17.626 -6.011 -35.314 1.00 96.50 178 LYS A O 1
ATOM 1403 N N . LEU A 1 179 ? 17.509 -4.500 -33.658 1.00 95.44 179 LEU A N 1
ATOM 1404 C CA . LEU A 1 179 ? 16.750 -3.499 -34.410 1.00 95.44 179 LEU A CA 1
ATOM 1405 C C . LEU A 1 179 ? 17.613 -2.328 -34.907 1.00 95.44 179 LEU A C 1
ATOM 1407 O O . LEU A 1 179 ? 17.083 -1.442 -35.577 1.00 95.44 179 LEU A O 1
ATOM 1411 N N . GLY A 1 180 ? 18.912 -2.297 -34.583 1.00 94.12 180 GLY A N 1
ATOM 1412 C CA . GLY A 1 180 ? 19.821 -1.207 -34.947 1.00 94.12 180 GLY A CA 1
ATOM 1413 C C . GLY A 1 180 ? 19.369 0.161 -34.422 1.00 94.12 180 GLY A C 1
ATOM 1414 O O . GLY A 1 180 ? 19.431 1.160 -35.142 1.00 94.12 180 GLY A O 1
ATOM 1415 N N . LEU A 1 181 ? 18.837 0.216 -33.196 1.00 92.75 181 LEU A N 1
ATOM 1416 C CA . LEU A 1 181 ? 18.225 1.432 -32.656 1.00 92.75 181 LEU A CA 1
ATOM 1417 C C . LEU A 1 181 ? 19.274 2.410 -32.098 1.00 92.75 181 LEU A C 1
ATOM 1419 O O . LEU A 1 181 ? 20.140 2.007 -31.328 1.00 92.75 181 LEU A O 1
ATOM 1423 N N . PRO A 1 182 ? 19.161 3.724 -32.364 1.00 92.62 182 PRO A N 1
ATOM 1424 C CA . PRO A 1 182 ? 20.078 4.733 -31.832 1.00 92.62 182 PRO A CA 1
ATOM 1425 C C . PRO A 1 182 ? 19.669 5.193 -30.417 1.00 92.62 182 PRO A C 1
ATOM 1427 O O . PRO A 1 182 ? 19.621 6.393 -30.136 1.00 92.62 182 PRO A O 1
ATOM 1430 N N . PHE A 1 183 ? 19.305 4.257 -29.536 1.00 91.62 183 PHE A N 1
ATOM 1431 C CA . PHE A 1 183 ? 18.831 4.542 -28.178 1.00 91.62 183 PHE A CA 1
ATOM 1432 C C . PHE A 1 183 ? 19.600 3.733 -27.137 1.00 91.62 183 PHE A C 1
ATOM 1434 O O . PHE A 1 183 ? 20.131 2.671 -27.441 1.00 91.62 183 PHE A O 1
ATOM 1441 N N . THR A 1 184 ? 19.643 4.240 -25.904 1.00 92.50 184 THR A N 1
ATOM 1442 C CA . THR A 1 184 ? 20.228 3.520 -24.769 1.00 92.50 184 THR A CA 1
ATOM 1443 C C . THR A 1 184 ? 19.209 2.578 -24.136 1.00 92.50 184 THR A C 1
ATOM 1445 O O . THR A 1 184 ? 17.996 2.802 -24.208 1.00 92.50 184 THR A O 1
ATOM 1448 N N . ASP A 1 185 ? 19.714 1.543 -23.475 1.00 91.75 185 ASP A N 1
ATOM 1449 C CA . ASP A 1 185 ? 18.950 0.611 -22.647 1.00 91.75 185 ASP A CA 1
ATOM 1450 C C . ASP A 1 185 ? 18.137 1.353 -21.581 1.00 91.75 185 ASP A C 1
ATOM 1452 O O . ASP A 1 185 ? 16.927 1.158 -21.478 1.00 91.75 185 ASP A O 1
ATOM 1456 N N . VAL A 1 186 ? 18.774 2.291 -20.872 1.00 91.62 186 VAL A N 1
ATOM 1457 C CA . VAL A 1 186 ? 18.129 3.115 -19.839 1.00 91.62 186 VAL A CA 1
ATOM 1458 C C . VAL A 1 186 ? 16.950 3.903 -20.413 1.00 91.62 186 VAL A C 1
ATOM 1460 O O . VAL A 1 186 ? 15.867 3.916 -19.829 1.00 91.62 186 VAL A O 1
ATOM 1463 N N . PHE A 1 187 ? 17.126 4.526 -21.584 1.00 91.69 187 PHE A N 1
ATOM 1464 C CA . PHE A 1 187 ? 16.059 5.299 -22.218 1.00 91.69 187 PHE A CA 1
ATOM 1465 C C . PHE A 1 187 ? 14.856 4.419 -22.574 1.00 91.69 187 PHE A C 1
ATOM 1467 O O . PHE A 1 187 ? 13.721 4.789 -22.272 1.00 91.69 187 PHE A O 1
ATOM 1474 N N . LEU A 1 188 ? 15.086 3.258 -23.197 1.00 92.69 188 LEU A N 1
ATOM 1475 C CA . LEU A 1 188 ? 14.003 2.347 -23.574 1.00 92.69 188 LEU A CA 1
ATOM 1476 C C . LEU A 1 188 ? 13.283 1.782 -22.347 1.00 92.69 188 LEU A C 1
ATOM 1478 O O . LEU A 1 188 ? 12.050 1.761 -22.322 1.00 92.69 188 LEU A O 1
ATOM 1482 N N . ALA A 1 189 ? 14.036 1.402 -21.315 1.00 91.94 189 ALA A N 1
ATOM 1483 C CA . ALA A 1 189 ? 13.498 0.904 -20.058 1.00 91.94 189 ALA A CA 1
ATOM 1484 C C . ALA A 1 189 ? 12.582 1.937 -19.384 1.00 91.94 189 ALA A C 1
ATOM 1486 O O . ALA A 1 189 ? 11.458 1.623 -18.983 1.00 91.94 189 ALA A O 1
ATOM 1487 N N . GLU A 1 190 ? 13.022 3.193 -19.292 1.00 91.50 190 GLU A N 1
ATOM 1488 C CA . GLU A 1 190 ? 12.212 4.265 -18.719 1.00 91.50 190 GLU A CA 1
ATOM 1489 C C . GLU A 1 190 ? 11.010 4.650 -19.590 1.00 91.50 190 GLU A C 1
ATOM 1491 O O . GLU A 1 190 ? 9.950 4.995 -19.064 1.00 91.50 190 GLU A O 1
ATOM 1496 N N . GLU A 1 191 ? 11.160 4.661 -20.916 1.00 91.38 191 GLU A N 1
ATOM 1497 C CA . GLU A 1 191 ? 10.057 4.940 -21.840 1.00 91.38 191 GLU A CA 1
ATOM 1498 C C . GLU A 1 191 ? 8.976 3.865 -21.707 1.00 91.38 191 GLU A C 1
ATOM 1500 O O . GLU A 1 191 ? 7.788 4.177 -21.573 1.00 91.38 191 GLU A O 1
ATOM 1505 N N . TRP A 1 192 ? 9.379 2.598 -21.641 1.00 91.88 192 TRP A N 1
ATOM 1506 C CA . TRP A 1 192 ? 8.456 1.501 -21.415 1.00 91.88 192 TRP A CA 1
ATOM 1507 C C . TRP A 1 192 ? 7.777 1.602 -20.043 1.00 91.88 192 TRP A C 1
ATOM 1509 O O . TRP A 1 192 ? 6.548 1.585 -19.981 1.00 91.88 192 TRP A O 1
ATOM 1519 N N . ARG A 1 193 ? 8.528 1.794 -18.947 1.00 90.94 193 ARG A N 1
ATOM 1520 C CA . ARG A 1 193 ? 7.960 1.860 -17.585 1.00 90.94 193 ARG A CA 1
ATOM 1521 C C . ARG A 1 193 ? 7.034 3.063 -17.389 1.00 90.94 193 ARG A C 1
ATOM 1523 O O . ARG A 1 193 ? 5.901 2.907 -16.933 1.00 90.94 193 ARG A O 1
ATOM 1530 N N . HIS A 1 194 ? 7.488 4.265 -17.736 1.00 90.50 194 HIS A N 1
ATOM 1531 C CA . HIS A 1 194 ? 6.790 5.505 -17.375 1.00 90.50 194 HIS A CA 1
ATOM 1532 C C . HIS A 1 194 ? 5.766 5.971 -18.413 1.00 90.50 194 HIS A C 1
ATOM 1534 O O . HIS A 1 194 ? 4.874 6.751 -18.076 1.00 90.50 194 HIS A O 1
ATOM 1540 N N . VAL A 1 195 ? 5.860 5.511 -19.665 1.00 90.69 195 VAL A N 1
ATOM 1541 C CA . VAL A 1 195 ? 4.914 5.897 -20.722 1.00 90.69 195 VAL A CA 1
ATOM 1542 C C . VAL A 1 195 ? 4.009 4.732 -21.086 1.00 90.69 195 VAL A C 1
ATOM 1544 O O . VAL A 1 195 ? 2.790 4.863 -20.975 1.00 90.69 195 VAL A O 1
ATOM 1547 N N . VAL A 1 196 ? 4.581 3.598 -21.498 1.00 92.38 196 VAL A N 1
ATOM 1548 C CA . VAL A 1 196 ? 3.797 2.468 -22.020 1.00 92.38 196 VAL A CA 1
ATOM 1549 C C . VAL A 1 196 ? 3.049 1.753 -20.895 1.00 92.38 196 VAL A C 1
ATOM 1551 O O . VAL A 1 196 ? 1.819 1.692 -20.917 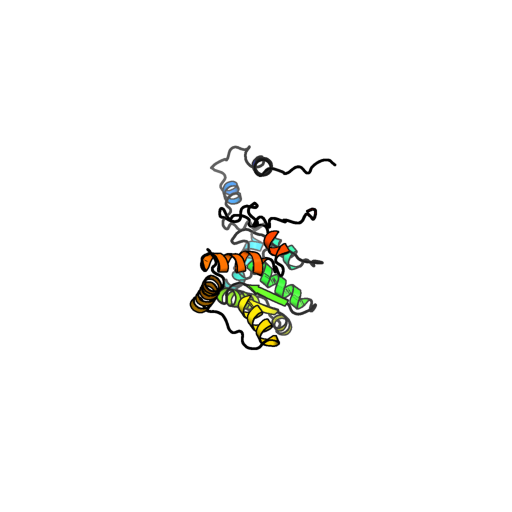1.00 92.38 196 VAL A O 1
ATOM 1554 N N . LEU A 1 197 ? 3.769 1.267 -19.883 1.00 91.50 197 LEU A N 1
ATOM 1555 C CA . LEU A 1 197 ? 3.212 0.496 -18.774 1.00 91.50 197 LEU A CA 1
ATOM 1556 C C . LEU A 1 197 ? 2.316 1.361 -17.880 1.00 91.50 197 LEU A C 1
ATOM 1558 O O . LEU A 1 197 ? 1.158 1.007 -17.651 1.00 91.50 197 LEU A O 1
ATOM 1562 N N . ALA A 1 198 ? 2.808 2.521 -17.431 1.00 88.88 198 ALA A N 1
ATOM 1563 C CA . ALA A 1 198 ? 2.068 3.415 -16.535 1.00 88.88 198 ALA A CA 1
ATOM 1564 C C . ALA A 1 198 ? 0.714 3.873 -17.106 1.00 88.88 198 ALA A C 1
ATOM 1566 O O . ALA A 1 198 ? -0.241 4.084 -16.359 1.00 88.88 198 ALA A O 1
ATOM 1567 N N . ARG A 1 199 ? 0.610 4.013 -18.434 1.00 89.06 199 ARG A N 1
ATOM 1568 C CA . ARG A 1 199 ? -0.620 4.440 -19.120 1.00 89.06 199 ARG A CA 1
ATOM 1569 C C . ARG A 1 199 ? -1.363 3.281 -19.791 1.00 89.06 199 ARG A C 1
ATOM 1571 O O . ARG A 1 199 ? -2.342 3.535 -20.487 1.00 89.06 199 ARG A O 1
ATOM 1578 N N . ARG A 1 200 ? -0.902 2.036 -19.595 1.00 91.62 200 ARG A N 1
ATOM 1579 C CA . ARG A 1 200 ? -1.431 0.806 -20.216 1.00 91.62 200 ARG A CA 1
ATOM 1580 C C . ARG A 1 200 ? -1.643 0.942 -21.729 1.00 91.62 200 ARG A C 1
ATOM 1582 O O . ARG A 1 200 ? -2.706 0.627 -22.259 1.00 91.62 200 ARG A O 1
ATOM 1589 N N . ILE A 1 201 ? -0.632 1.448 -22.426 1.00 92.75 201 ILE A N 1
ATOM 1590 C CA . ILE A 1 201 ? -0.686 1.669 -23.872 1.00 92.75 201 ILE A CA 1
ATOM 1591 C C . ILE A 1 201 ? -0.423 0.353 -24.603 1.00 92.75 201 ILE A C 1
ATOM 1593 O O . ILE A 1 201 ? 0.643 -0.235 -24.462 1.00 92.75 201 ILE A O 1
ATOM 1597 N N . GLY A 1 202 ? -1.385 -0.075 -25.422 1.00 92.00 202 GLY A N 1
ATOM 1598 C CA . GLY A 1 202 ? -1.275 -1.290 -26.238 1.00 92.00 202 GLY A CA 1
ATOM 1599 C C . GLY A 1 202 ? -1.095 -1.051 -27.740 1.00 92.00 202 GLY A C 1
ATOM 1600 O O . GLY A 1 202 ? -0.977 -2.013 -28.488 1.00 92.00 202 GLY A O 1
ATOM 1601 N N . THR A 1 203 ? -1.108 0.202 -28.214 1.00 94.00 203 THR A N 1
ATOM 1602 C CA . THR A 1 203 ? -1.056 0.511 -29.655 1.00 94.00 203 THR A CA 1
ATOM 1603 C C . THR A 1 203 ? -0.046 1.605 -29.983 1.00 94.00 203 THR A C 1
ATOM 1605 O O . THR A 1 203 ? 0.190 2.523 -29.192 1.00 94.00 203 THR A O 1
ATOM 1608 N N . ALA A 1 204 ? 0.515 1.545 -31.194 1.00 92.06 204 ALA A N 1
ATOM 1609 C CA . ALA A 1 204 ? 1.475 2.535 -31.679 1.00 92.06 204 ALA A CA 1
ATOM 1610 C C . ALA A 1 204 ? 0.873 3.950 -31.743 1.00 92.06 204 ALA A C 1
ATOM 1612 O O . ALA A 1 204 ? 1.511 4.918 -31.337 1.00 92.06 204 ALA A O 1
ATOM 1613 N N . ALA A 1 205 ? -0.381 4.078 -32.189 1.00 91.69 205 ALA A N 1
ATOM 1614 C CA . ALA A 1 205 ? -1.070 5.367 -32.238 1.00 91.69 205 ALA A CA 1
ATOM 1615 C C . ALA A 1 205 ? -1.223 5.987 -30.837 1.00 91.69 205 ALA A C 1
ATOM 1617 O O . ALA A 1 205 ? -0.919 7.166 -30.641 1.00 91.69 205 ALA A O 1
ATOM 1618 N N . ALA A 1 206 ? -1.623 5.183 -29.844 1.00 90.94 206 ALA A N 1
ATOM 1619 C CA . ALA A 1 206 ? -1.744 5.642 -28.465 1.00 90.94 206 ALA A CA 1
ATOM 1620 C C . ALA A 1 206 ? -0.379 6.049 -27.883 1.00 90.94 206 ALA A C 1
ATOM 1622 O O . ALA A 1 206 ? -0.284 7.100 -27.248 1.00 90.94 206 ALA A O 1
ATOM 1623 N N . TYR A 1 207 ? 0.683 5.294 -28.179 1.00 91.56 207 TYR A N 1
ATOM 1624 C CA . TYR A 1 207 ? 2.054 5.631 -27.783 1.00 91.56 207 TYR A CA 1
ATOM 1625 C C . TYR A 1 207 ? 2.521 6.978 -28.353 1.00 91.56 207 TYR A C 1
ATOM 1627 O O . TYR A 1 207 ? 3.014 7.829 -27.612 1.00 91.56 207 TYR A O 1
ATOM 1635 N N . LEU A 1 208 ? 2.308 7.219 -29.649 1.00 89.62 208 LEU A N 1
ATOM 1636 C CA . LEU A 1 208 ? 2.688 8.481 -30.295 1.00 89.62 208 LEU A CA 1
ATOM 1637 C C . LEU A 1 208 ? 1.905 9.683 -29.745 1.00 89.62 208 LEU A C 1
ATOM 1639 O O . LEU A 1 208 ? 2.440 10.789 -29.675 1.00 89.62 208 LEU A O 1
ATOM 1643 N N . SER A 1 209 ? 0.656 9.468 -29.323 1.00 89.62 209 SER A N 1
ATOM 1644 C CA . SER A 1 209 ? -0.201 10.509 -28.741 1.00 89.62 209 SER A CA 1
ATOM 1645 C C . SER A 1 209 ? 0.066 10.798 -27.254 1.00 89.62 209 SER A C 1
ATOM 1647 O O . SER A 1 209 ? -0.448 11.781 -26.710 1.00 89.62 209 SER A O 1
ATOM 1649 N N . ALA A 1 210 ? 0.853 9.959 -26.572 1.00 88.00 210 ALA A N 1
ATOM 1650 C CA . ALA A 1 210 ? 1.051 10.054 -25.133 1.00 88.00 210 ALA A CA 1
ATOM 1651 C C . ALA A 1 210 ? 1.828 11.322 -24.736 1.00 88.00 210 ALA A C 1
ATOM 1653 O O . ALA A 1 210 ? 2.889 11.641 -25.279 1.00 88.00 210 ALA A O 1
ATOM 1654 N N . LYS A 1 211 ? 1.308 12.052 -23.741 1.00 83.31 211 LYS A N 1
ATOM 1655 C CA . LYS A 1 211 ? 1.983 13.229 -23.180 1.00 83.31 211 LYS A CA 1
ATOM 1656 C C . LYS A 1 211 ? 3.163 12.796 -22.307 1.00 83.31 211 LYS A C 1
ATOM 1658 O O . LYS A 1 211 ? 2.977 12.037 -21.360 1.00 83.31 211 LYS A O 1
ATOM 1663 N N . ARG A 1 212 ? 4.340 13.359 -22.589 1.00 83.50 212 ARG A N 1
ATOM 1664 C CA . ARG A 1 212 ? 5.560 13.253 -21.776 1.00 83.50 212 ARG A CA 1
ATOM 1665 C C . ARG A 1 212 ? 5.743 14.576 -21.029 1.00 83.50 212 ARG A C 1
ATOM 1667 O O . ARG A 1 212 ? 6.239 15.543 -21.596 1.00 83.50 212 ARG A O 1
ATOM 1674 N N . THR A 1 213 ? 5.237 14.676 -19.806 1.00 69.81 213 THR A N 1
ATOM 1675 C CA . THR A 1 213 ? 5.413 15.871 -18.962 1.00 69.81 213 THR A CA 1
ATOM 1676 C C . THR A 1 213 ? 6.767 15.808 -18.257 1.00 69.81 213 THR A C 1
ATOM 1678 O O . THR A 1 213 ? 7.093 14.773 -17.688 1.00 69.81 213 THR A O 1
ATOM 1681 N N . GLY A 1 214 ? 7.552 16.891 -18.301 1.00 60.97 214 GLY A N 1
ATOM 1682 C CA . GLY A 1 214 ? 8.819 17.004 -17.559 1.00 60.97 214 GLY A CA 1
ATOM 1683 C C . GLY A 1 214 ? 10.071 16.422 -18.233 1.00 60.97 214 GLY A C 1
ATOM 1684 O O . GLY A 1 214 ? 11.133 16.444 -17.624 1.00 60.97 214 GLY A O 1
ATOM 1685 N N . ARG A 1 215 ? 9.993 15.935 -19.481 1.00 60.84 215 ARG A N 1
ATOM 1686 C CA . ARG A 1 215 ? 11.173 15.478 -20.242 1.00 60.84 215 ARG A CA 1
ATOM 1687 C C . ARG A 1 215 ? 11.625 16.537 -21.249 1.00 60.84 215 ARG A C 1
ATOM 1689 O O . ARG A 1 215 ? 10.924 16.804 -22.224 1.00 60.84 215 ARG A O 1
ATOM 1696 N N . VAL A 1 216 ? 12.810 17.106 -21.033 1.00 43.19 216 VAL A N 1
ATOM 1697 C CA . VAL A 1 216 ? 13.505 17.978 -21.992 1.00 43.19 216 VAL A CA 1
ATOM 1698 C C . VAL A 1 216 ? 14.477 17.101 -22.796 1.00 43.19 216 VAL A C 1
ATOM 1700 O O . VAL A 1 216 ? 15.601 16.877 -22.369 1.00 43.19 216 VAL A O 1
ATOM 1703 N N . GLY A 1 217 ? 14.039 16.519 -23.924 1.00 47.03 217 GLY A N 1
ATOM 1704 C CA . GLY A 1 217 ? 14.935 15.708 -24.771 1.00 47.03 217 GLY A CA 1
ATOM 1705 C C . GLY A 1 217 ? 14.276 14.778 -25.806 1.00 47.03 217 GLY A C 1
ATOM 1706 O O . GLY A 1 217 ? 13.442 13.945 -25.466 1.00 47.03 217 GLY A O 1
ATOM 1707 N N . ARG A 1 218 ? 14.695 14.956 -27.074 1.00 47.56 218 ARG A N 1
ATOM 1708 C CA . ARG A 1 218 ? 14.488 14.244 -28.372 1.00 47.56 218 ARG A CA 1
ATOM 1709 C C . ARG A 1 218 ? 13.097 13.755 -28.816 1.00 47.56 218 ARG A C 1
ATOM 1711 O O . ARG A 1 218 ? 12.917 13.559 -30.011 1.00 47.56 218 ARG A O 1
ATOM 1718 N N . TRP A 1 219 ? 12.094 13.654 -27.951 1.00 53.38 219 TRP A N 1
ATOM 1719 C CA . TRP A 1 219 ? 10.694 13.467 -28.374 1.00 53.38 219 TRP A CA 1
ATOM 1720 C C . TRP A 1 219 ? 9.850 14.708 -28.057 1.00 53.38 219 TRP A C 1
ATOM 1722 O O . TRP A 1 219 ? 8.761 14.633 -27.486 1.00 53.38 219 TRP A O 1
ATOM 1732 N N . ALA A 1 220 ? 10.355 15.881 -28.449 1.00 37.78 220 ALA A N 1
ATOM 1733 C CA . ALA A 1 220 ? 9.498 17.031 -28.695 1.00 37.78 220 ALA A CA 1
ATOM 1734 C C . ALA A 1 220 ? 8.740 16.755 -30.001 1.00 37.78 220 ALA A C 1
ATOM 1736 O O . ALA A 1 220 ? 9.350 16.431 -31.015 1.00 37.78 220 ALA A O 1
ATOM 1737 N N . ARG A 1 221 ? 7.406 16.811 -29.959 1.00 40.84 221 ARG A N 1
ATOM 1738 C CA . ARG A 1 221 ? 6.511 16.693 -31.125 1.00 40.84 221 ARG A CA 1
ATOM 1739 C C . ARG A 1 221 ? 7.134 17.334 -32.378 1.00 40.84 221 ARG A C 1
ATOM 1741 O O . ARG A 1 221 ? 7.326 18.544 -32.371 1.00 40.84 221 ARG A O 1
ATOM 1748 N N . GLY A 1 222 ? 7.408 16.559 -33.437 1.00 38.41 222 GLY A N 1
ATOM 1749 C CA . GLY A 1 222 ? 7.808 17.161 -34.719 1.00 38.41 222 GLY A CA 1
ATOM 1750 C C . GLY A 1 222 ? 8.666 16.372 -35.713 1.00 38.41 222 GLY A C 1
ATOM 1751 O O . GLY A 1 222 ? 8.934 16.915 -36.777 1.00 38.41 222 GLY A O 1
ATOM 1752 N N . SER A 1 223 ? 9.091 15.133 -35.457 1.00 35.22 223 SER A N 1
ATOM 1753 C CA . SER A 1 223 ? 9.947 14.396 -36.410 1.00 35.22 223 SER A CA 1
ATOM 1754 C C . SER A 1 223 ? 9.517 12.940 -36.590 1.00 35.22 223 SER A C 1
ATOM 1756 O O . SER A 1 223 ? 10.238 12.000 -36.274 1.00 35.22 223 SER A O 1
ATOM 1758 N N . GLY A 1 224 ? 8.314 12.745 -37.134 1.00 32.97 224 GLY A N 1
ATOM 1759 C CA . GLY A 1 224 ? 7.999 11.480 -37.798 1.00 32.97 224 GLY A CA 1
ATOM 1760 C C . GLY A 1 224 ? 8.835 11.341 -39.081 1.00 32.97 224 GLY A C 1
ATOM 1761 O O . GLY A 1 224 ? 9.111 12.359 -39.726 1.00 32.97 224 GLY A O 1
ATOM 1762 N N . PRO A 1 225 ? 9.242 10.124 -39.483 1.00 31.27 225 PRO A N 1
ATOM 1763 C CA . PRO A 1 225 ? 9.878 9.923 -40.777 1.00 31.27 225 PRO A CA 1
ATOM 1764 C C . PRO A 1 225 ? 8.914 10.401 -41.867 1.00 31.27 225 PRO A C 1
ATOM 1766 O O . PRO A 1 225 ? 7.759 9.973 -41.924 1.00 31.27 225 PRO A O 1
ATOM 1769 N N . LYS A 1 226 ? 9.373 11.322 -42.722 1.00 34.59 226 LYS A N 1
ATOM 1770 C CA . LYS A 1 226 ? 8.642 11.722 -43.927 1.00 34.59 226 LYS A CA 1
ATOM 1771 C C . LYS A 1 226 ? 8.552 10.498 -44.834 1.00 34.59 226 LYS A C 1
ATOM 1773 O O . LYS A 1 226 ? 9.446 10.239 -45.632 1.00 34.59 226 LYS A O 1
ATOM 1778 N N . CYS A 1 227 ? 7.471 9.738 -44.700 1.00 34.91 227 CYS A N 1
ATOM 1779 C CA . CYS A 1 227 ? 7.079 8.737 -45.675 1.00 34.91 227 CYS A CA 1
ATOM 1780 C C . CYS A 1 227 ? 6.662 9.502 -46.939 1.00 34.91 227 CYS A C 1
ATOM 1782 O O . CYS A 1 227 ? 5.534 9.983 -47.061 1.00 34.91 227 CYS A O 1
ATOM 1784 N N . GLY A 1 228 ? 7.632 9.732 -47.826 1.00 32.09 228 GLY A N 1
ATOM 1785 C CA . GLY A 1 228 ? 7.420 10.364 -49.116 1.00 32.09 228 GLY A CA 1
ATOM 1786 C C . GLY A 1 228 ? 6.541 9.466 -49.972 1.00 32.09 228 GLY A C 1
ATOM 1787 O O . GLY A 1 228 ? 7.031 8.547 -50.619 1.00 32.09 228 GLY A O 1
ATOM 1788 N N . ARG A 1 229 ? 5.235 9.741 -49.979 1.00 33.34 229 ARG A N 1
ATOM 1789 C CA . ARG A 1 229 ? 4.327 9.238 -51.008 1.00 33.34 229 ARG A CA 1
ATOM 1790 C C . ARG A 1 229 ? 4.846 9.729 -52.355 1.00 33.34 229 ARG A C 1
ATOM 1792 O O . ARG A 1 229 ? 4.809 10.925 -52.627 1.00 33.34 229 ARG A O 1
ATOM 1799 N N . ARG A 1 230 ? 5.292 8.811 -53.206 1.00 31.23 230 ARG A N 1
ATOM 1800 C CA . ARG A 1 230 ? 5.363 9.043 -54.646 1.00 31.23 230 ARG A CA 1
ATOM 1801 C C . ARG A 1 230 ? 4.357 8.090 -55.287 1.00 31.23 230 ARG A C 1
ATOM 1803 O O . ARG A 1 230 ? 4.665 6.952 -55.610 1.00 31.23 230 ARG A O 1
ATOM 1810 N N . CYS A 1 231 ? 3.112 8.552 -55.350 1.00 32.56 231 CYS A N 1
ATOM 1811 C CA . CYS A 1 231 ? 2.082 8.033 -56.242 1.00 32.56 231 CYS A CA 1
ATOM 1812 C C . CYS A 1 231 ? 1.703 9.157 -57.205 1.00 32.56 231 CYS A C 1
ATOM 1814 O O . CYS A 1 231 ? 1.553 10.303 -56.782 1.00 32.56 231 CYS A O 1
ATOM 1816 N N . GLY A 1 232 ? 1.553 8.786 -58.474 1.00 30.22 232 GLY A N 1
ATOM 1817 C CA . GLY A 1 232 ? 1.249 9.653 -59.608 1.00 30.22 232 GLY A CA 1
ATOM 1818 C C . GLY A 1 232 ? 2.385 9.614 -60.630 1.00 30.22 232 GLY A C 1
ATOM 1819 O O . GLY A 1 232 ? 3.518 9.926 -60.290 1.00 30.22 232 GLY A O 1
ATOM 1820 N N . SER A 1 233 ? 2.209 9.259 -61.894 1.00 31.81 233 SER A N 1
ATOM 1821 C CA . SER A 1 233 ? 1.113 8.662 -62.666 1.00 31.81 233 SER A CA 1
ATOM 1822 C C . SER A 1 233 ? 1.684 8.482 -64.080 1.00 31.81 233 SER A C 1
ATOM 1824 O O . SER A 1 233 ? 2.559 9.239 -64.495 1.00 31.81 233 SER A O 1
ATOM 1826 N N . SER A 1 234 ? 1.187 7.490 -64.809 1.00 32.78 234 SER A N 1
ATOM 1827 C CA . SER A 1 234 ? 1.414 7.237 -66.237 1.00 32.78 234 SER A CA 1
ATOM 1828 C C . SER A 1 234 ? 1.435 8.488 -67.136 1.00 32.78 234 SER A C 1
ATOM 1830 O O . SER A 1 234 ? 0.559 9.339 -66.996 1.00 32.78 234 SER A O 1
ATOM 1832 N N . SER A 1 235 ? 2.291 8.528 -68.167 1.00 31.97 235 SER A N 1
ATOM 1833 C CA . SER A 1 235 ? 1.888 8.317 -69.580 1.00 31.97 235 SER A CA 1
ATOM 1834 C C . SER A 1 235 ? 2.946 8.797 -70.599 1.00 31.97 235 SER A C 1
ATOM 1836 O O . SER A 1 235 ? 3.523 9.861 -70.409 1.00 31.97 235 SER A O 1
ATOM 1838 N N . ARG A 1 236 ? 3.058 8.045 -71.717 1.00 35.69 236 ARG A N 1
ATOM 1839 C CA . ARG A 1 236 ? 3.632 8.382 -73.051 1.00 35.69 236 ARG A CA 1
ATOM 1840 C C . ARG A 1 236 ? 5.159 8.615 -73.084 1.00 35.69 236 ARG A C 1
ATOM 1842 O O . ARG A 1 236 ? 5.674 9.402 -72.308 1.00 35.69 236 ARG A O 1
ATOM 1849 N N . ARG A 1 237 ? 5.955 8.014 -73.970 1.00 35.28 237 ARG A N 1
ATOM 1850 C CA . ARG A 1 237 ? 5.755 7.414 -75.302 1.00 35.28 237 ARG A CA 1
ATOM 1851 C C . ARG A 1 237 ? 6.504 6.091 -75.416 1.00 35.28 237 ARG A C 1
ATOM 1853 O O . ARG A 1 237 ? 7.463 5.915 -74.637 1.00 35.28 237 ARG A O 1
#

Secondary structure (DSSP, 8-state):
--PPPPPPHHHHHHHHHTTS--S---SS-HHHHHHH--S-----SSHHHHHHHHTS-GGGGGG---HHHHHHHH---SS-------TTS-HHHHHHHHHHHHHHTTSS-EEEEESSHHHHHHHHHHHTTT---HHHHHTEEEEEHHHHHHHHHHHHHSS-----HHHHHHHHHHHHHHHT-SS-HHHHHHHIIIIIITTT--SHHHHHH----S--SS-SS----------------

Foldseek 3Di:
DDDDDDDDPVNVCCVVPPVPDDDDDDPPPVVVVVVPDPPDDDPDPDDPVVVVVVVDDPLVVLLDDDPVLVCVLQDDDPDDDDDDDDPPPCVLSSLLSNLLNVLVVVPAAAEAEDADPVVLVVSVVSNVSVDPDPSSVVSYHRYYPVVVVQVVCCVPPNHDPDDDPVNQQVVLVVVCVVVVNPDHSVVVSCLCVVWCVVVVNDDPVSSLVTDDPPDDDDPDPDDDPPPDDDDDDDDDD

Radius of gyration: 28.57 Å; chains: 1; bounding box: 42×64×108 Å